Protein AF-A0A957VNP8-F1 (afdb_monomer_lite)

pLDDT: mean 74.61, std 18.38, range [26.89, 97.31]

Radius of gyration: 22.59 Å; chains: 1; bounding box: 56×40×65 Å

Structure (mmCIF, N/CA/C/O backbone):
data_AF-A0A957VNP8-F1
#
_entry.id   AF-A0A957VNP8-F1
#
loop_
_atom_site.group_PDB
_atom_site.id
_atom_site.type_symbol
_atom_site.label_atom_id
_atom_site.label_alt_id
_atom_site.label_comp_id
_atom_site.label_asym_id
_atom_site.label_entity_id
_atom_site.label_seq_id
_atom_site.pdbx_PDB_ins_code
_atom_site.Cartn_x
_atom_site.Cartn_y
_atom_site.Cartn_z
_atom_site.occupancy
_atom_site.B_iso_or_equiv
_atom_site.auth_seq_id
_atom_site.auth_comp_id
_atom_site.auth_asym_id
_atom_site.auth_atom_id
_atom_site.pdbx_PDB_model_num
ATOM 1 N N . SER A 1 1 ? 20.865 0.905 -10.437 1.00 56.28 1 SER A N 1
ATOM 2 C CA . SER A 1 1 ? 19.459 0.702 -10.059 1.00 56.28 1 SER A CA 1
ATOM 3 C C . SER A 1 1 ? 19.068 1.847 -9.163 1.00 56.28 1 SER A C 1
ATOM 5 O O . SER A 1 1 ? 19.874 2.201 -8.308 1.00 56.28 1 SER A O 1
ATOM 7 N N . ALA A 1 2 ? 17.905 2.441 -9.396 1.00 60.59 2 ALA A N 1
ATOM 8 C CA . ALA A 1 2 ? 17.304 3.361 -8.441 1.00 60.59 2 ALA A CA 1
ATOM 9 C C . ALA A 1 2 ? 16.305 2.593 -7.572 1.00 60.59 2 ALA A C 1
ATOM 11 O O . ALA A 1 2 ? 15.870 1.501 -7.962 1.00 60.59 2 ALA A O 1
ATOM 12 N N . ASP A 1 3 ? 15.998 3.162 -6.410 1.00 70.56 3 ASP A N 1
ATOM 13 C CA . ASP A 1 3 ? 14.860 2.726 -5.614 1.00 70.56 3 ASP A CA 1
ATOM 14 C C . ASP A 1 3 ? 13.584 2.846 -6.462 1.00 70.56 3 ASP A C 1
ATOM 16 O O . ASP A 1 3 ? 13.447 3.777 -7.265 1.00 70.56 3 ASP A O 1
ATOM 20 N N . GLY A 1 4 ? 12.735 1.829 -6.398 1.00 77.38 4 GLY A N 1
ATOM 21 C CA . GLY A 1 4 ? 11.526 1.721 -7.205 1.00 77.38 4 GLY A CA 1
ATOM 22 C C . GLY A 1 4 ? 10.255 2.046 -6.438 1.00 77.38 4 GLY A C 1
ATOM 23 O O . GLY A 1 4 ? 9.175 1.962 -7.029 1.00 77.38 4 GLY A O 1
ATOM 24 N N . ASP A 1 5 ? 10.385 2.394 -5.160 1.00 85.44 5 ASP A N 1
ATOM 25 C CA . ASP A 1 5 ? 9.263 2.712 -4.297 1.00 85.44 5 ASP A CA 1
ATOM 26 C C . ASP A 1 5 ? 8.761 4.134 -4.551 1.00 85.44 5 ASP A C 1
ATOM 28 O O . ASP A 1 5 ? 9.500 5.117 -4.637 1.00 85.44 5 ASP A O 1
ATOM 32 N N . THR A 1 6 ? 7.456 4.218 -4.767 1.00 85.31 6 THR A N 1
ATOM 33 C CA . THR A 1 6 ? 6.716 5.434 -5.086 1.00 85.31 6 THR A CA 1
ATOM 34 C C . THR A 1 6 ? 5.371 5.388 -4.364 1.00 85.31 6 THR A C 1
ATOM 36 O O . THR A 1 6 ? 4.941 4.305 -3.946 1.00 85.31 6 THR A O 1
ATOM 39 N N . PRO A 1 7 ? 4.652 6.517 -4.270 1.00 84.75 7 PRO A N 1
ATOM 40 C CA . PRO A 1 7 ? 3.321 6.525 -3.676 1.00 84.75 7 PRO A CA 1
ATOM 41 C C . PRO A 1 7 ? 2.335 5.566 -4.350 1.00 84.75 7 PRO A C 1
ATOM 43 O O . PRO A 1 7 ? 1.412 5.090 -3.719 1.00 84.75 7 PRO A O 1
ATOM 46 N N . TRP A 1 8 ? 2.512 5.216 -5.621 1.00 81.62 8 TRP A N 1
ATOM 47 C CA . TRP A 1 8 ? 1.527 4.434 -6.383 1.00 81.62 8 TRP A CA 1
ATOM 48 C C . TRP A 1 8 ? 2.027 3.044 -6.801 1.00 81.62 8 TRP A C 1
ATOM 50 O O . TRP A 1 8 ? 1.277 2.272 -7.399 1.00 81.62 8 TRP A O 1
ATOM 60 N N . ALA A 1 9 ? 3.286 2.705 -6.512 1.00 85.94 9 ALA A N 1
ATOM 61 C CA . ALA A 1 9 ? 3.875 1.409 -6.839 1.00 85.94 9 ALA A CA 1
ATOM 62 C C . ALA A 1 9 ? 5.208 1.177 -6.116 1.00 85.94 9 ALA A C 1
ATOM 64 O O . ALA A 1 9 ? 5.951 2.116 -5.848 1.00 85.94 9 ALA A O 1
ATOM 65 N N . SER A 1 10 ? 5.536 -0.094 -5.893 1.00 87.12 10 SER A N 1
ATOM 66 C CA . SER A 1 10 ? 6.838 -0.555 -5.405 1.00 87.12 10 SER A CA 1
ATOM 67 C C . SER A 1 10 ? 7.412 -1.562 -6.394 1.00 87.12 10 SER A C 1
ATOM 69 O O . SER A 1 10 ? 6.774 -2.583 -6.675 1.00 87.12 10 SER A O 1
ATOM 71 N N . ILE A 1 11 ? 8.611 -1.314 -6.922 1.00 83.75 11 ILE A N 1
ATOM 72 C CA . ILE A 1 11 ? 9.361 -2.291 -7.727 1.00 83.75 11 ILE A CA 1
ATOM 73 C C . ILE A 1 11 ? 10.748 -2.509 -7.131 1.00 83.75 11 ILE A C 1
ATOM 75 O O . ILE A 1 11 ? 11.440 -1.565 -6.775 1.00 83.75 11 ILE A O 1
ATOM 79 N N . SER A 1 12 ? 11.176 -3.770 -7.078 1.00 75.06 12 SER A N 1
ATOM 80 C CA . SER A 1 12 ? 12.428 -4.189 -6.437 1.00 75.06 12 SER A CA 1
ATOM 81 C C . SER A 1 12 ? 13.654 -3.432 -6.968 1.00 75.06 12 SER A C 1
ATOM 83 O O . SER A 1 12 ? 14.522 -3.016 -6.200 1.00 75.06 12 SER A O 1
ATOM 85 N N . LYS A 1 13 ? 13.749 -3.267 -8.295 1.00 77.12 13 LYS A N 1
ATOM 86 C CA . LYS A 1 13 ? 14.790 -2.490 -8.978 1.00 77.12 13 LYS A CA 1
ATOM 87 C C . LYS A 1 13 ? 14.272 -1.894 -10.278 1.00 77.12 13 LYS A C 1
ATOM 89 O O . LYS A 1 13 ? 13.727 -2.601 -11.125 1.00 77.12 13 LYS A O 1
ATOM 94 N N . SER A 1 14 ? 14.587 -0.622 -10.496 1.00 85.19 14 SER A N 1
ATOM 95 C CA . SER A 1 14 ? 14.429 0.037 -11.792 1.00 85.19 14 SER A CA 1
ATOM 96 C C . SER A 1 14 ? 15.770 0.197 -12.521 1.00 85.19 14 SER A C 1
ATOM 98 O O . SER A 1 14 ? 16.844 0.360 -11.920 1.00 85.19 14 SER A O 1
ATOM 100 N N . ILE A 1 15 ? 15.715 0.137 -13.850 1.00 88.00 15 ILE A N 1
ATOM 101 C CA . ILE A 1 15 ? 16.794 0.549 -14.747 1.00 88.00 15 ILE A CA 1
ATOM 102 C C . ILE A 1 15 ? 16.609 2.033 -15.026 1.00 88.00 15 ILE A C 1
ATOM 104 O O . ILE A 1 15 ? 15.548 2.430 -15.494 1.00 88.00 15 ILE A O 1
ATOM 108 N N . GLN A 1 16 ? 17.649 2.826 -14.787 1.00 89.12 16 GLN A N 1
ATOM 109 C CA . GLN A 1 16 ? 17.692 4.213 -15.231 1.00 89.12 16 GLN A CA 1
ATOM 110 C C . GLN A 1 16 ? 18.309 4.290 -16.631 1.00 89.12 16 GLN A C 1
ATOM 112 O O . GLN A 1 16 ? 19.320 3.632 -16.888 1.00 89.12 16 GLN A O 1
ATOM 117 N N . HIS A 1 17 ? 17.730 5.099 -17.513 1.00 87.69 17 HIS A N 1
ATOM 118 C CA . HIS A 1 17 ? 18.259 5.365 -18.852 1.00 87.69 17 HIS A CA 1
ATOM 119 C C . HIS A 1 17 ? 18.125 6.847 -19.229 1.00 87.69 17 HIS A C 1
ATOM 121 O O . HIS A 1 17 ? 17.503 7.629 -18.514 1.00 87.69 17 HIS A O 1
ATOM 127 N N . ASP A 1 18 ? 18.728 7.224 -20.354 1.00 87.69 18 ASP A N 1
ATOM 128 C CA . ASP A 1 18 ? 18.743 8.579 -20.921 1.00 87.69 18 ASP A CA 1
ATOM 129 C C . ASP A 1 18 ? 17.858 8.726 -22.172 1.00 87.69 18 ASP A C 1
ATOM 131 O O . ASP A 1 18 ? 17.734 9.819 -22.715 1.00 87.69 18 ASP A O 1
ATOM 135 N N . ALA A 1 19 ? 17.221 7.643 -22.633 1.00 84.69 19 ALA A N 1
ATOM 136 C CA . ALA A 1 19 ? 16.210 7.727 -23.682 1.00 84.69 19 ALA A CA 1
ATOM 137 C C . ALA A 1 19 ? 14.968 8.486 -23.182 1.00 84.69 19 ALA A C 1
ATOM 139 O O . ALA A 1 19 ? 14.342 8.061 -22.211 1.00 84.69 19 ALA A O 1
ATOM 140 N N . ASP A 1 20 ? 14.599 9.568 -23.869 1.00 86.12 20 ASP A N 1
ATOM 141 C CA . ASP A 1 20 ? 13.435 10.379 -23.510 1.00 86.12 20 ASP A CA 1
ATOM 142 C C . ASP A 1 20 ? 12.139 9.563 -23.570 1.00 86.12 20 ASP A C 1
ATOM 144 O O . ASP A 1 20 ? 11.798 8.963 -24.598 1.00 86.12 20 ASP A O 1
ATOM 148 N N . ILE A 1 21 ? 11.378 9.581 -22.473 1.00 82.31 21 ILE A N 1
ATOM 149 C CA . ILE A 1 21 ? 10.028 9.019 -22.430 1.00 82.31 21 ILE A CA 1
ATOM 150 C C . ILE A 1 21 ? 8.983 10.073 -22.064 1.00 82.31 21 ILE A C 1
ATOM 152 O O . ILE A 1 21 ? 9.173 10.918 -21.189 1.00 82.31 21 ILE A O 1
ATOM 156 N N . GLU A 1 22 ? 7.839 9.985 -22.736 1.00 80.69 22 GLU A N 1
ATOM 157 C CA . GLU A 1 22 ? 6.676 10.842 -22.527 1.00 80.69 22 GLU A CA 1
ATOM 158 C C . GLU A 1 22 ? 5.439 10.000 -22.195 1.00 80.69 22 GLU A C 1
ATOM 160 O O . GLU A 1 22 ? 5.440 8.783 -22.438 1.00 80.69 22 GLU A O 1
ATOM 165 N N . PRO A 1 23 ? 4.364 10.610 -21.655 1.00 76.06 23 PRO A N 1
ATOM 166 C CA . PRO A 1 23 ? 3.091 9.923 -21.485 1.00 76.06 23 PRO A CA 1
ATOM 167 C C . PRO A 1 23 ? 2.674 9.197 -22.774 1.00 76.06 23 PRO A C 1
ATOM 169 O O . PRO A 1 23 ? 2.619 9.793 -23.848 1.00 76.06 23 PRO A O 1
ATOM 172 N N . GLY A 1 24 ? 2.398 7.896 -22.661 1.00 82.06 24 GLY A N 1
ATOM 173 C CA . GLY A 1 24 ? 2.126 7.005 -23.797 1.00 82.06 24 GLY A CA 1
ATOM 174 C C . GLY A 1 24 ? 3.258 6.026 -24.125 1.00 82.06 24 GLY A C 1
ATOM 175 O O . GLY A 1 24 ? 2.995 5.012 -24.765 1.00 82.06 24 GLY A O 1
ATOM 176 N N . ASN A 1 25 ? 4.481 6.266 -23.635 1.00 85.62 25 ASN A N 1
ATOM 177 C CA . ASN A 1 25 ? 5.589 5.313 -23.770 1.00 85.62 25 ASN A CA 1
ATOM 178 C C . ASN A 1 25 ? 5.587 4.225 -22.683 1.00 85.62 25 ASN A C 1
ATOM 180 O O . ASN A 1 25 ? 6.209 3.181 -22.888 1.00 85.62 25 ASN A O 1
ATOM 184 N N . SER A 1 26 ? 4.906 4.447 -21.549 1.00 85.38 26 SER A N 1
ATOM 185 C CA . SER A 1 26 ? 4.762 3.460 -20.467 1.00 85.38 26 SER A CA 1
ATOM 186 C C . SER A 1 26 ? 4.188 2.141 -20.996 1.00 85.38 26 SER A C 1
ATOM 188 O O . SER A 1 26 ? 3.192 2.128 -21.717 1.00 85.38 26 SER A O 1
ATOM 190 N N . GLY A 1 27 ? 4.835 1.025 -20.655 1.00 87.12 27 GLY A N 1
ATOM 191 C CA . GLY A 1 27 ? 4.517 -0.316 -21.159 1.00 87.12 27 GLY A CA 1
ATOM 192 C C . GLY A 1 27 ? 5.174 -0.674 -22.500 1.00 87.12 27 GLY A C 1
ATOM 193 O O . GLY A 1 27 ? 5.176 -1.842 -22.886 1.00 87.12 27 GLY A O 1
ATOM 194 N N . GLY A 1 28 ? 5.761 0.296 -23.207 1.00 91.75 28 GLY A N 1
ATOM 195 C CA . GLY A 1 28 ? 6.530 0.057 -24.428 1.00 91.75 28 GLY A CA 1
ATOM 196 C C . GLY A 1 28 ? 7.915 -0.552 -24.155 1.00 91.75 28 GLY A C 1
ATOM 197 O O . GLY A 1 28 ? 8.445 -0.417 -23.049 1.00 91.75 28 GLY A O 1
ATOM 198 N N . PRO A 1 29 ? 8.533 -1.215 -25.149 1.00 94.00 29 PRO A N 1
ATOM 199 C CA . PRO A 1 29 ? 9.847 -1.822 -24.983 1.00 94.00 29 PRO A CA 1
ATOM 200 C C . PRO A 1 29 ? 10.970 -0.778 -25.016 1.00 94.00 29 PRO A C 1
ATOM 202 O O . PRO A 1 29 ? 10.977 0.117 -25.862 1.00 94.00 29 PRO A O 1
ATOM 205 N N . LEU A 1 30 ? 11.973 -0.970 -24.164 1.00 92.12 30 LEU A N 1
ATOM 206 C CA . LEU A 1 30 ? 13.315 -0.419 -24.337 1.00 92.12 30 LEU A CA 1
ATOM 207 C C . LEU A 1 30 ? 14.162 -1.464 -25.070 1.00 92.12 30 LEU A C 1
ATOM 209 O O . LEU A 1 30 ? 14.162 -2.633 -24.669 1.00 92.12 30 LEU A O 1
ATOM 213 N N . VAL A 1 31 ? 14.865 -1.071 -26.136 1.00 93.50 31 VAL A N 1
ATOM 214 C CA . VAL A 1 31 ? 15.612 -1.996 -27.006 1.00 93.50 31 VAL A CA 1
ATOM 215 C C . VAL A 1 31 ? 17.100 -1.656 -27.102 1.00 93.50 31 VAL A C 1
ATOM 217 O O . VAL A 1 31 ? 17.471 -0.488 -27.010 1.00 93.50 31 VAL A O 1
ATOM 220 N N . ASP A 1 32 ? 17.941 -2.676 -27.287 1.00 92.00 32 ASP A N 1
ATOM 221 C CA . ASP A 1 32 ? 19.369 -2.521 -27.599 1.00 92.00 32 ASP A CA 1
ATOM 222 C C . ASP A 1 32 ? 19.621 -2.217 -29.095 1.00 92.00 32 ASP A C 1
ATOM 224 O O . ASP A 1 32 ? 18.691 -2.136 -29.902 1.00 92.00 32 ASP A O 1
ATOM 228 N N . GLU A 1 33 ? 20.892 -2.053 -29.478 1.00 93.94 33 GLU A N 1
ATOM 229 C CA . GLU A 1 33 ? 21.318 -1.755 -30.858 1.00 93.94 33 GLU A CA 1
ATOM 230 C C . GLU A 1 33 ? 20.938 -2.835 -31.888 1.00 93.94 33 GLU A C 1
ATOM 232 O O . GLU A 1 33 ? 20.833 -2.548 -33.081 1.00 93.94 33 GLU A O 1
ATOM 237 N N . ASP A 1 34 ? 20.673 -4.058 -31.428 1.00 95.94 34 ASP A N 1
ATOM 238 C CA . ASP A 1 34 ? 20.236 -5.188 -32.247 1.00 95.94 34 ASP A CA 1
ATOM 239 C C . ASP A 1 34 ? 18.700 -5.334 -32.273 1.00 95.94 34 ASP A C 1
ATOM 241 O O . ASP A 1 34 ? 18.167 -6.284 -32.857 1.00 95.94 34 ASP A O 1
ATOM 245 N N . GLY A 1 35 ? 17.967 -4.416 -31.634 1.00 93.75 35 GLY A N 1
ATOM 246 C CA . GLY A 1 35 ? 16.510 -4.440 -31.538 1.00 93.75 35 GLY A CA 1
ATOM 247 C C . GLY A 1 35 ? 15.965 -5.462 -30.538 1.00 93.75 35 GLY A C 1
ATOM 248 O O . GLY A 1 35 ? 14.784 -5.817 -30.610 1.00 93.75 35 GLY A O 1
ATOM 249 N N . ARG A 1 36 ? 16.785 -5.967 -29.608 1.00 94.94 36 ARG A N 1
ATOM 250 C CA . ARG A 1 36 ? 16.318 -6.866 -28.542 1.00 94.94 36 ARG A CA 1
ATOM 251 C C . ARG A 1 36 ? 15.746 -6.054 -27.397 1.00 94.94 36 ARG A C 1
ATOM 253 O O . ARG A 1 36 ? 16.341 -5.075 -26.970 1.00 94.94 36 ARG A O 1
ATOM 260 N N . VAL A 1 37 ? 14.613 -6.498 -26.859 1.00 94.62 37 VAL A N 1
ATOM 261 C CA . VAL A 1 37 ? 14.019 -5.885 -25.666 1.00 94.62 37 VAL A CA 1
ATOM 262 C C . VAL A 1 37 ? 14.936 -6.122 -24.469 1.00 94.62 37 VAL A C 1
ATOM 264 O O . VAL A 1 37 ? 15.268 -7.268 -24.175 1.00 94.62 37 VAL A O 1
ATOM 267 N N . VAL A 1 38 ? 15.314 -5.053 -23.775 1.00 93.56 38 VAL A N 1
ATOM 268 C CA . VAL A 1 38 ? 16.147 -5.090 -22.560 1.00 93.56 38 VAL A CA 1
ATOM 269 C C . VAL A 1 38 ? 15.381 -4.649 -21.312 1.00 93.56 38 VAL A C 1
ATOM 271 O O . VAL A 1 38 ? 15.723 -5.061 -20.204 1.00 93.56 38 VAL A O 1
ATOM 274 N N . ALA A 1 39 ? 14.316 -3.861 -21.478 1.00 93.38 39 ALA A N 1
ATOM 275 C CA . ALA A 1 39 ? 13.459 -3.397 -20.391 1.00 93.38 39 ALA A CA 1
ATOM 276 C C . ALA A 1 39 ? 12.069 -2.981 -20.909 1.00 93.38 39 ALA A C 1
ATOM 278 O O . ALA A 1 39 ? 11.835 -2.946 -22.119 1.00 93.38 39 ALA A O 1
ATOM 279 N N . ILE A 1 40 ? 11.158 -2.653 -19.996 1.00 92.94 40 ILE A N 1
ATOM 280 C CA . ILE A 1 40 ? 9.829 -2.097 -20.281 1.00 92.94 40 ILE A CA 1
ATOM 281 C C . ILE A 1 40 ? 9.753 -0.706 -19.652 1.00 92.94 40 ILE A C 1
ATOM 283 O O . ILE A 1 40 ? 9.962 -0.575 -18.447 1.00 92.94 40 ILE A O 1
ATOM 287 N N . ASN A 1 41 ? 9.457 0.324 -20.446 1.00 91.19 41 ASN A N 1
ATOM 288 C CA . ASN A 1 41 ? 9.356 1.701 -19.958 1.00 91.19 41 ASN A CA 1
ATOM 289 C C . ASN A 1 41 ? 8.281 1.803 -18.872 1.00 91.19 41 ASN A C 1
ATOM 291 O O . ASN A 1 41 ? 7.162 1.316 -19.055 1.00 91.19 41 ASN A O 1
ATOM 295 N N . TYR A 1 42 ? 8.614 2.451 -17.761 1.00 86.88 42 TYR A N 1
ATOM 296 C CA . TYR A 1 42 ? 7.781 2.473 -16.563 1.00 86.88 42 TYR A CA 1
ATOM 297 C C . TYR A 1 42 ? 7.381 3.899 -16.187 1.00 86.88 42 TYR A C 1
ATOM 299 O O . TYR A 1 42 ? 6.204 4.248 -16.306 1.00 86.88 42 TYR A O 1
ATOM 307 N N . SER A 1 43 ? 8.343 4.738 -15.798 1.00 85.31 43 SER A N 1
ATOM 308 C CA . SER A 1 43 ? 8.063 6.062 -15.234 1.00 85.31 43 SER A CA 1
ATOM 309 C C . SER A 1 43 ? 9.190 7.063 -15.479 1.00 85.31 43 SER A C 1
ATOM 311 O O . SER A 1 43 ? 10.308 6.687 -15.827 1.00 85.31 43 SER A O 1
ATOM 313 N N . LYS A 1 44 ? 8.895 8.350 -15.272 1.00 83.94 44 LYS A N 1
ATOM 314 C CA . LYS A 1 44 ? 9.894 9.421 -15.175 1.00 83.94 44 LYS A CA 1
ATOM 315 C C . LYS A 1 44 ? 9.682 10.231 -13.905 1.00 83.94 44 LYS A C 1
ATOM 317 O O . LYS A 1 44 ? 8.556 10.291 -13.414 1.00 83.94 44 LYS A O 1
ATOM 322 N N . ASN A 1 45 ? 10.730 10.875 -13.401 1.00 76.94 45 ASN A N 1
ATOM 323 C CA . ASN A 1 45 ? 10.603 11.847 -12.312 1.00 76.94 45 ASN A CA 1
ATOM 324 C C . ASN A 1 45 ? 10.756 13.296 -12.808 1.00 76.94 45 ASN A C 1
ATOM 326 O O . ASN A 1 45 ? 11.041 13.545 -13.977 1.00 76.94 45 ASN A O 1
ATOM 330 N N . ALA A 1 46 ? 10.561 14.261 -11.906 1.00 77.69 46 ALA A N 1
ATOM 331 C CA . ALA A 1 46 ? 10.621 15.692 -12.220 1.00 77.69 46 ALA A CA 1
ATOM 332 C C . ALA A 1 46 ? 12.029 16.210 -12.588 1.00 77.69 46 ALA A C 1
ATOM 334 O O . ALA A 1 46 ? 12.161 17.360 -12.997 1.00 77.69 46 ALA A O 1
ATOM 335 N N . ALA A 1 47 ? 13.071 15.388 -12.432 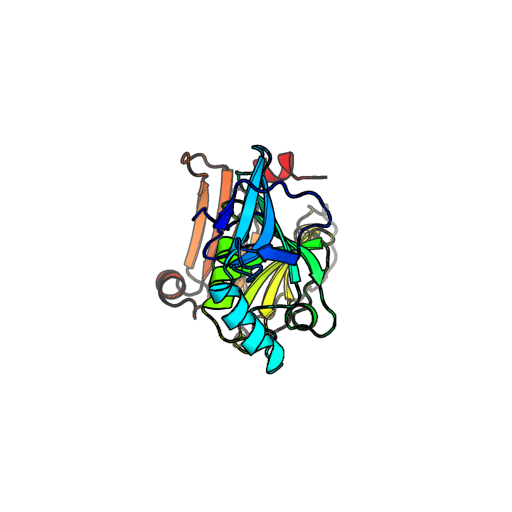1.00 82.38 47 ALA A N 1
ATOM 336 C CA . ALA A 1 47 ? 14.452 15.710 -12.785 1.00 82.38 47 ALA A CA 1
ATOM 337 C C . ALA A 1 47 ? 14.869 15.111 -14.144 1.00 82.38 47 ALA A C 1
ATOM 339 O O . ALA A 1 47 ? 16.064 14.945 -14.388 1.00 82.38 47 ALA A O 1
ATOM 340 N N . ASP A 1 48 ? 13.895 14.744 -14.987 1.00 83.81 48 ASP A N 1
ATOM 341 C CA . ASP A 1 48 ? 14.089 14.073 -16.280 1.00 83.81 48 ASP A CA 1
ATOM 342 C C . ASP A 1 48 ? 14.945 12.800 -16.176 1.00 83.81 48 ASP A C 1
ATOM 344 O O . ASP A 1 48 ? 15.744 12.468 -17.051 1.00 83.81 48 ASP A O 1
ATOM 348 N N . GLN A 1 49 ? 14.781 12.059 -15.076 1.00 84.50 49 GLN A N 1
ATOM 349 C CA . GLN A 1 49 ? 15.304 10.702 -14.967 1.00 84.50 49 GLN A CA 1
ATOM 350 C C . GLN A 1 49 ? 14.232 9.718 -15.415 1.00 84.50 49 GLN A C 1
ATOM 352 O O . GLN A 1 49 ? 13.082 9.791 -14.972 1.00 84.50 49 GLN A O 1
ATOM 357 N N . TYR A 1 50 ? 14.631 8.786 -16.274 1.00 88.75 50 TYR A N 1
ATOM 358 C CA . TYR A 1 50 ? 13.736 7.832 -16.908 1.00 88.75 50 TYR A CA 1
ATOM 359 C C . TYR A 1 50 ? 13.994 6.423 -16.400 1.00 88.75 50 TYR A C 1
ATOM 361 O O . TYR A 1 50 ? 15.148 5.998 -16.285 1.00 88.75 50 TYR A O 1
ATOM 369 N N . PHE A 1 51 ? 12.914 5.709 -16.104 1.00 90.31 51 PHE A N 1
ATOM 370 C CA . PHE A 1 51 ? 12.945 4.418 -15.441 1.00 90.31 51 PHE A CA 1
ATOM 371 C C . PHE A 1 51 ? 12.220 3.349 -16.252 1.00 90.31 51 PHE A C 1
ATOM 373 O O . PHE A 1 51 ? 11.134 3.563 -16.800 1.00 90.31 51 PHE A O 1
ATOM 380 N N . ALA A 1 52 ? 12.806 2.157 -16.260 1.00 91.62 52 ALA A N 1
ATOM 381 C CA . ALA A 1 52 ? 12.266 0.973 -16.904 1.00 91.62 52 ALA A CA 1
ATOM 382 C C . ALA A 1 52 ? 12.383 -0.261 -15.997 1.00 91.62 52 ALA A C 1
ATOM 384 O O . ALA A 1 52 ? 13.326 -0.393 -15.215 1.00 91.62 52 ALA A O 1
ATOM 385 N N . ILE A 1 53 ? 11.441 -1.193 -16.126 1.00 91.62 53 ILE A N 1
ATOM 386 C CA . ILE A 1 53 ? 11.479 -2.499 -15.457 1.00 91.62 53 ILE A CA 1
ATOM 387 C C . ILE A 1 53 ? 12.361 -3.430 -16.286 1.00 91.62 53 ILE A C 1
ATOM 389 O O . ILE A 1 53 ? 12.142 -3.592 -17.489 1.00 91.62 53 ILE A O 1
ATOM 393 N N . ALA A 1 54 ? 13.367 -4.041 -15.659 1.00 91.81 54 ALA A N 1
ATOM 394 C CA . ALA A 1 54 ? 14.292 -4.942 -16.339 1.00 91.81 54 ALA A CA 1
ATOM 395 C C . ALA A 1 54 ? 13.562 -6.124 -16.993 1.00 91.81 54 ALA A C 1
ATOM 397 O O . ALA A 1 54 ? 12.642 -6.694 -16.407 1.00 91.81 54 ALA A O 1
ATOM 398 N N . ARG A 1 55 ? 14.011 -6.541 -18.186 1.00 92.12 55 ARG A N 1
ATOM 399 C CA . ARG A 1 55 ? 13.433 -7.693 -18.897 1.00 92.12 55 ARG A CA 1
ATOM 400 C C . ARG A 1 55 ? 13.347 -8.938 -18.021 1.00 92.12 55 ARG A C 1
ATOM 402 O O . ARG A 1 55 ? 12.324 -9.609 -18.043 1.00 92.12 55 ARG A O 1
ATOM 409 N N . ASP A 1 56 ? 14.419 -9.268 -17.310 1.00 89.56 56 ASP A N 1
ATOM 410 C CA . ASP A 1 56 ? 14.483 -10.526 -16.563 1.00 89.56 56 ASP A CA 1
ATOM 411 C C . ASP A 1 56 ? 13.509 -10.529 -15.371 1.00 89.56 56 ASP A C 1
ATOM 413 O O . ASP A 1 56 ? 12.889 -11.555 -15.110 1.00 89.56 56 ASP A O 1
ATOM 417 N N . GLU A 1 57 ? 13.282 -9.368 -14.741 1.00 87.19 57 GLU A N 1
ATOM 418 C CA . GLU A 1 57 ? 12.238 -9.181 -13.718 1.00 87.19 57 GLU A CA 1
ATOM 419 C C . GLU A 1 57 ? 10.839 -9.339 -14.332 1.00 87.19 57 GLU A C 1
ATOM 421 O O . GLU A 1 57 ? 9.992 -10.078 -13.830 1.00 87.19 57 GLU A O 1
ATOM 426 N N . ALA A 1 58 ? 10.604 -8.691 -15.478 1.00 89.19 58 ALA A N 1
ATOM 427 C CA . ALA A 1 58 ? 9.321 -8.755 -16.167 1.00 89.19 58 ALA A CA 1
ATOM 428 C C . ALA A 1 58 ? 8.988 -10.172 -16.658 1.00 89.19 58 ALA A C 1
ATOM 430 O O . ALA A 1 58 ? 7.829 -10.573 -16.623 1.00 89.19 58 ALA A O 1
ATOM 431 N N . LEU A 1 59 ? 9.980 -10.943 -17.116 1.00 8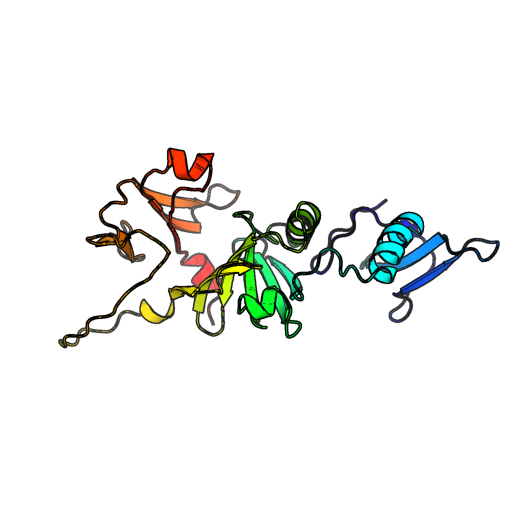9.88 59 LEU A N 1
ATOM 432 C CA . LEU A 1 59 ? 9.764 -12.300 -17.621 1.00 89.88 59 LEU A CA 1
ATOM 433 C C . LEU A 1 59 ? 9.238 -13.249 -16.545 1.00 89.88 59 LEU A C 1
ATOM 435 O O . LEU A 1 59 ? 8.329 -14.021 -16.842 1.00 89.88 59 LEU A O 1
ATOM 439 N N . ALA A 1 60 ? 9.752 -13.156 -15.317 1.00 84.19 60 ALA A N 1
ATOM 440 C CA . ALA A 1 60 ? 9.262 -13.966 -14.204 1.00 84.19 60 ALA A CA 1
ATOM 441 C C . ALA A 1 60 ? 7.764 -13.719 -13.951 1.00 84.19 60 ALA A C 1
ATOM 443 O O . ALA A 1 60 ? 6.983 -14.662 -13.855 1.00 84.19 60 ALA A O 1
ATOM 444 N N . ILE A 1 61 ? 7.346 -12.450 -13.945 1.00 86.25 61 ILE A N 1
ATOM 445 C CA . ILE A 1 61 ? 5.941 -12.065 -13.749 1.00 86.25 61 ILE A CA 1
ATOM 446 C C . ILE A 1 61 ? 5.079 -12.462 -14.959 1.00 86.25 61 ILE A C 1
ATOM 448 O O . ILE A 1 61 ? 3.962 -12.947 -14.796 1.00 86.25 61 ILE A O 1
ATOM 452 N N . ILE A 1 62 ? 5.578 -12.286 -16.187 1.00 88.38 62 ILE A N 1
ATOM 453 C CA . ILE A 1 62 ? 4.855 -12.665 -17.412 1.00 88.38 62 ILE A CA 1
ATOM 454 C C . ILE A 1 62 ? 4.531 -14.160 -17.422 1.00 88.38 62 ILE A C 1
ATOM 456 O O . ILE A 1 62 ? 3.442 -14.538 -17.860 1.00 88.38 62 ILE A O 1
ATOM 460 N N . ASP A 1 63 ? 5.456 -15.008 -16.978 1.00 88.31 63 ASP A N 1
ATOM 461 C CA . ASP A 1 63 ? 5.233 -16.451 -16.950 1.00 88.31 63 ASP A CA 1
ATOM 462 C C . ASP A 1 63 ? 4.176 -16.846 -15.904 1.00 88.31 63 ASP A C 1
ATOM 464 O O . ASP A 1 63 ? 3.305 -17.661 -16.214 1.00 88.31 63 ASP A O 1
ATOM 468 N N . GLU A 1 64 ? 4.148 -16.197 -14.736 1.00 86.38 64 GLU A N 1
ATOM 469 C CA . GLU A 1 64 ? 3.068 -16.353 -13.747 1.00 86.38 64 GLU A CA 1
ATOM 470 C C . GLU A 1 64 ? 1.702 -15.941 -14.318 1.00 86.38 64 GLU A C 1
ATOM 472 O O . GLU A 1 64 ? 0.745 -16.724 -14.307 1.00 86.38 64 GLU A O 1
ATOM 477 N N . LEU A 1 65 ? 1.625 -14.752 -14.925 1.00 86.81 65 LEU A N 1
ATOM 478 C CA . LEU A 1 65 ? 0.390 -14.240 -15.525 1.00 86.81 65 LEU A CA 1
ATOM 479 C C . LEU A 1 65 ? -0.114 -15.138 -16.667 1.00 86.81 65 LEU A C 1
ATOM 481 O O . LEU A 1 65 ? -1.318 -15.354 -16.809 1.00 86.81 65 LEU A O 1
ATOM 485 N N . ARG A 1 66 ? 0.790 -15.703 -17.480 1.00 87.81 66 ARG A N 1
ATOM 486 C CA . ARG A 1 66 ? 0.442 -16.665 -18.544 1.00 87.81 66 ARG A CA 1
ATOM 487 C C . ARG A 1 66 ? -0.149 -17.961 -18.004 1.00 87.81 66 ARG A C 1
ATOM 489 O O . ARG A 1 66 ? -0.987 -18.557 -18.680 1.00 87.81 66 ARG A O 1
ATOM 496 N N . ASN A 1 67 ? 0.276 -18.382 -16.817 1.00 87.88 67 ASN A N 1
ATOM 497 C CA . ASN A 1 67 ? -0.262 -19.554 -16.134 1.00 87.88 67 ASN A CA 1
ATOM 498 C C . ASN A 1 67 ? -1.596 -19.265 -15.424 1.00 87.88 67 ASN A C 1
ATOM 500 O O . ASN A 1 67 ? -2.212 -20.186 -14.891 1.00 87.88 67 ASN A O 1
ATOM 504 N N . GLY A 1 68 ? -2.078 -18.018 -15.477 1.00 79.44 68 GLY A N 1
ATOM 505 C CA . GLY A 1 68 ? -3.329 -17.590 -14.855 1.00 79.44 68 GLY A CA 1
ATOM 506 C C . GLY A 1 68 ? -3.185 -17.195 -13.387 1.00 79.44 68 GLY A C 1
ATOM 507 O O . GLY A 1 68 ? -4.203 -17.002 -12.726 1.00 79.44 68 GLY A O 1
ATOM 508 N N . ASN A 1 69 ? -1.955 -17.058 -12.887 1.00 78.69 69 ASN A N 1
ATOM 509 C CA . ASN A 1 69 ? -1.698 -16.620 -11.524 1.00 78.69 69 ASN A CA 1
ATOM 510 C C . ASN A 1 69 ? -1.730 -15.085 -11.488 1.00 78.69 69 ASN A C 1
ATOM 512 O O . ASN A 1 69 ? -0.830 -14.427 -12.008 1.00 78.69 69 ASN A O 1
ATOM 516 N N . ASP A 1 70 ? -2.784 -14.511 -10.902 1.00 69.44 70 ASP A N 1
ATOM 517 C CA . ASP A 1 70 ? -2.845 -13.081 -10.565 1.00 69.44 70 ASP A CA 1
ATOM 518 C C . ASP A 1 70 ? -2.003 -12.887 -9.295 1.00 69.44 70 ASP A C 1
ATOM 520 O O . ASP A 1 70 ? -2.469 -13.103 -8.176 1.00 69.44 70 ASP A O 1
ATOM 524 N N . VAL A 1 71 ? -0.705 -12.641 -9.478 1.00 69.69 71 VAL A N 1
ATOM 525 C CA . VAL A 1 71 ? 0.249 -12.573 -8.367 1.00 69.69 71 VAL A CA 1
ATOM 526 C C . VAL A 1 71 ? 0.124 -11.247 -7.619 1.00 69.69 71 VAL A C 1
ATOM 528 O O . VAL A 1 71 ? 0.079 -10.179 -8.227 1.00 69.69 71 VAL A O 1
ATOM 531 N N . ASN A 1 72 ? 0.135 -11.320 -6.285 1.00 77.69 72 ASN A N 1
ATOM 532 C CA . ASN A 1 72 ? 0.317 -10.181 -5.379 1.00 77.69 72 ASN A CA 1
ATOM 533 C C . ASN A 1 72 ? -0.718 -9.049 -5.540 1.00 77.69 72 ASN A C 1
ATOM 535 O O . ASN A 1 72 ? -0.356 -7.873 -5.511 1.00 77.69 72 ASN A O 1
ATOM 539 N N . SER A 1 73 ? -2.005 -9.375 -5.715 1.00 88.44 73 SER A N 1
ATOM 540 C CA . SER A 1 73 ? -3.072 -8.367 -5.767 1.00 88.44 73 SER A CA 1
ATOM 541 C C . SER A 1 73 ? -4.239 -8.687 -4.839 1.00 88.44 73 SER A C 1
ATOM 543 O O . SER A 1 73 ? -4.849 -9.751 -4.918 1.00 88.44 73 SER A O 1
ATOM 545 N N . LEU A 1 74 ? -4.638 -7.698 -4.035 1.00 92.62 74 LEU A N 1
ATOM 546 C CA . LEU A 1 74 ? -5.904 -7.717 -3.288 1.00 92.62 74 LEU A CA 1
ATOM 547 C C . LEU A 1 74 ? -7.095 -7.230 -4.134 1.00 92.62 74 LEU A C 1
ATOM 549 O O . LEU A 1 74 ? -8.249 -7.261 -3.696 1.00 92.62 74 LEU A O 1
ATOM 553 N N . GLY A 1 75 ? -6.830 -6.760 -5.358 1.00 93.31 75 GLY A N 1
ATOM 554 C CA . GLY A 1 75 ? -7.786 -6.035 -6.192 1.00 93.31 75 GLY A CA 1
ATOM 555 C C . GLY A 1 75 ? -8.039 -4.598 -5.733 1.00 93.31 75 GLY A C 1
ATOM 556 O O . GLY A 1 75 ? -9.101 -4.056 -6.029 1.00 93.31 75 GLY A O 1
ATOM 557 N N . ILE A 1 76 ? -7.087 -3.997 -5.019 1.00 94.44 76 ILE A N 1
ATOM 558 C CA . ILE A 1 76 ? -7.082 -2.576 -4.660 1.00 94.44 76 ILE A CA 1
ATOM 559 C C . ILE A 1 76 ? -6.269 -1.822 -5.713 1.00 94.44 76 ILE A C 1
ATOM 561 O O . ILE A 1 76 ? -5.155 -2.219 -6.042 1.00 94.44 76 ILE A O 1
ATOM 565 N N . ASN A 1 77 ? -6.832 -0.736 -6.231 1.00 88.44 77 ASN A N 1
ATOM 566 C CA . ASN A 1 77 ? -6.059 0.333 -6.850 1.00 88.44 77 ASN A CA 1
ATOM 567 C C . ASN A 1 77 ? -5.954 1.449 -5.816 1.00 88.44 77 ASN A C 1
ATOM 569 O O . ASN A 1 77 ? -6.994 1.970 -5.398 1.00 88.44 77 ASN A O 1
ATOM 573 N N . GLY A 1 78 ? -4.741 1.784 -5.400 1.00 89.56 78 GLY A N 1
ATOM 574 C CA . GLY A 1 78 ? -4.523 2.743 -4.333 1.00 89.56 78 GLY A CA 1
ATOM 575 C C . GLY A 1 78 ? -3.191 3.458 -4.443 1.00 89.56 78 GLY A C 1
ATOM 576 O O . GLY A 1 78 ? -2.347 3.106 -5.267 1.00 89.56 78 GLY A O 1
ATOM 577 N N . GLU A 1 79 ? -3.054 4.481 -3.617 1.00 86.12 79 GLU A N 1
ATOM 578 C CA . GLU A 1 79 ? -1.873 5.326 -3.524 1.00 86.12 79 GLU A CA 1
ATOM 579 C C . GLU A 1 79 ? -1.569 5.540 -2.044 1.00 86.12 79 GLU A C 1
ATOM 581 O O . GLU A 1 79 ? -2.478 5.794 -1.251 1.00 86.12 79 GLU A O 1
ATOM 586 N N . ALA A 1 80 ? -0.309 5.392 -1.663 1.00 89.19 80 ALA A N 1
ATOM 587 C CA . ALA A 1 80 ? 0.176 5.783 -0.362 1.00 89.19 80 ALA A CA 1
ATOM 588 C C . ALA A 1 80 ? -0.044 7.283 -0.195 1.00 89.19 80 ALA A C 1
ATOM 590 O O . ALA A 1 80 ? 0.369 8.101 -1.020 1.00 89.19 80 ALA A O 1
ATOM 591 N N . VAL A 1 81 ? -0.724 7.620 0.883 1.00 78.56 81 VAL A N 1
ATOM 592 C CA . VAL A 1 81 ? -0.896 8.984 1.342 1.00 78.56 81 VAL A CA 1
ATOM 593 C C . VAL A 1 81 ? -0.186 9.087 2.675 1.00 78.56 81 VAL A C 1
ATOM 595 O O . VAL A 1 81 ? -0.253 8.174 3.492 1.00 78.56 81 VAL A O 1
ATOM 598 N N . SER A 1 82 ? 0.540 10.177 2.844 1.00 77.94 82 SER A N 1
ATOM 599 C CA . SER A 1 82 ? 1.188 10.562 4.087 1.00 77.94 82 SER A CA 1
ATOM 600 C C . SER A 1 82 ? 1.241 12.076 4.085 1.00 77.94 82 SER A C 1
ATOM 602 O O . SER A 1 82 ? 1.592 12.693 3.072 1.00 77.94 82 SER A O 1
ATOM 604 N N . ASP A 1 83 ? 0.846 12.674 5.192 1.00 64.31 83 ASP A N 1
ATOM 605 C CA . ASP A 1 83 ? 1.049 14.093 5.450 1.00 64.31 83 ASP A CA 1
ATOM 606 C C . ASP A 1 83 ? 2.464 14.414 5.958 1.00 64.31 83 ASP A C 1
ATOM 608 O O . ASP A 1 83 ? 2.837 15.585 6.041 1.00 64.31 83 ASP A O 1
ATOM 612 N N . GLY A 1 84 ? 3.279 13.388 6.226 1.00 49.56 84 GLY A N 1
ATOM 613 C CA . GLY A 1 84 ? 4.586 13.534 6.861 1.00 49.56 84 GLY A CA 1
ATOM 614 C C . GLY A 1 84 ? 4.511 13.784 8.370 1.00 49.56 84 GLY A C 1
ATOM 615 O O . GLY A 1 84 ? 5.542 14.093 8.965 1.00 49.56 84 GLY A O 1
ATOM 616 N N . GLU A 1 85 ? 3.321 13.656 8.957 1.00 53.78 85 GLU A N 1
ATOM 617 C CA . GLU A 1 85 ? 3.035 13.777 10.382 1.00 53.78 85 GLU A CA 1
ATOM 618 C C . GLU A 1 85 ? 2.329 12.493 10.848 1.00 53.78 85 GLU A C 1
ATOM 620 O O . GLU A 1 85 ? 3.009 11.504 11.135 1.00 53.78 85 GLU A O 1
ATOM 625 N N . ASP A 1 86 ? 0.993 12.460 10.862 1.00 54.59 86 ASP A N 1
ATOM 626 C CA . ASP A 1 86 ? 0.251 11.450 11.619 1.00 54.59 86 ASP A CA 1
ATOM 627 C C . ASP A 1 86 ? -0.836 10.700 10.827 1.00 54.59 86 ASP A C 1
ATOM 629 O O . ASP A 1 86 ? -1.280 9.640 11.280 1.00 54.59 86 ASP A O 1
ATOM 633 N N . LEU A 1 87 ? -1.283 11.199 9.664 1.00 65.12 87 LEU A N 1
ATOM 634 C CA . LEU A 1 87 ? -2.200 10.461 8.790 1.00 65.12 87 LEU A CA 1
ATOM 635 C C . LEU A 1 87 ? -1.441 9.860 7.610 1.00 65.12 87 LEU A C 1
ATOM 637 O O . LEU A 1 87 ? -1.194 10.510 6.590 1.00 65.12 87 LEU A O 1
ATOM 641 N N . TYR A 1 88 ? -1.182 8.561 7.717 1.00 77.62 88 TYR A N 1
ATOM 642 C CA . TYR A 1 88 ? -0.642 7.756 6.636 1.00 77.62 88 TYR A CA 1
ATOM 643 C C . TYR A 1 88 ? -1.463 6.490 6.385 1.00 77.62 88 TYR A C 1
ATOM 645 O O . TYR A 1 88 ? -2.222 6.016 7.230 1.00 77.62 88 TYR A O 1
ATOM 653 N N . GLY A 1 89 ? -1.344 5.958 5.174 1.00 88.25 89 GLY A N 1
ATOM 654 C CA . GLY A 1 89 ? -2.009 4.727 4.770 1.00 88.25 89 GLY A CA 1
ATOM 655 C C . GLY A 1 89 ? -2.080 4.594 3.259 1.00 88.25 89 GLY A C 1
ATOM 656 O O . GLY A 1 89 ? -1.566 5.425 2.511 1.00 88.25 89 GLY A O 1
ATOM 657 N N . ILE A 1 90 ? -2.761 3.555 2.782 1.00 93.88 90 ILE A N 1
ATOM 658 C CA . ILE A 1 90 ? -3.047 3.392 1.355 1.00 93.88 90 ILE A CA 1
ATOM 659 C C . ILE A 1 90 ? -4.465 3.874 1.076 1.00 93.88 90 ILE A C 1
ATOM 661 O O . ILE A 1 90 ? -5.445 3.211 1.429 1.00 93.88 90 ILE A O 1
ATOM 665 N N . TRP A 1 91 ? -4.589 5.020 0.411 1.00 87.56 91 TRP A N 1
ATOM 666 C CA . TRP A 1 91 ? -5.871 5.521 -0.062 1.00 87.56 91 TRP A CA 1
ATOM 667 C C . TRP A 1 91 ? -6.410 4.638 -1.188 1.00 87.56 91 TRP A C 1
ATOM 669 O O . TRP A 1 91 ? -5.759 4.420 -2.211 1.00 87.56 91 TRP A O 1
ATOM 679 N N . VAL A 1 92 ? -7.630 4.135 -1.016 1.00 92.19 92 VAL A N 1
ATOM 680 C CA . VAL A 1 92 ? -8.272 3.207 -1.948 1.00 92.19 92 VAL A CA 1
ATOM 681 C C . VAL A 1 92 ? -9.038 3.987 -3.014 1.00 92.19 92 VAL A C 1
ATOM 683 O O . VAL A 1 92 ? -10.182 4.400 -2.816 1.00 92.19 92 VAL A O 1
ATOM 686 N N . ALA A 1 93 ? -8.445 4.136 -4.196 1.00 78.75 93 ALA A N 1
ATOM 687 C CA . ALA A 1 93 ? -9.089 4.785 -5.336 1.00 78.75 93 ALA A CA 1
ATOM 688 C C . ALA A 1 93 ? -10.202 3.916 -5.948 1.00 78.75 93 ALA A C 1
ATOM 690 O O . ALA A 1 93 ? -11.259 4.417 -6.341 1.00 78.75 93 ALA A O 1
ATOM 691 N N . SER A 1 94 ? -9.986 2.600 -6.048 1.00 83.50 94 SER A N 1
ATOM 692 C CA . SER A 1 94 ? -11.013 1.665 -6.521 1.00 83.50 94 SER A CA 1
ATOM 693 C C . SER A 1 94 ? -10.771 0.233 -6.056 1.00 83.50 94 SER A C 1
ATOM 695 O O . SER A 1 94 ? -9.627 -0.164 -5.850 1.00 83.50 94 SER A O 1
ATOM 697 N N . VAL A 1 95 ? -11.841 -0.563 -5.998 1.00 93.88 95 VAL A N 1
ATOM 698 C CA . VAL A 1 95 ? -11.788 -1.993 -5.666 1.00 93.88 95 VAL A CA 1
ATOM 699 C C . VAL A 1 95 ? -12.366 -2.817 -6.819 1.00 93.88 95 VAL A C 1
ATOM 701 O O . VAL A 1 95 ? -13.450 -2.521 -7.330 1.00 93.88 95 VAL A O 1
ATOM 704 N N . LYS A 1 96 ? -11.638 -3.846 -7.259 1.00 94.00 96 LYS A N 1
ATOM 705 C CA . LYS A 1 96 ? -12.063 -4.789 -8.305 1.00 94.00 96 LYS A CA 1
ATOM 706 C C . LYS A 1 96 ? -13.178 -5.683 -7.761 1.00 94.00 96 LYS A C 1
ATOM 708 O O . LYS A 1 96 ? -12.977 -6.407 -6.795 1.00 94.00 96 LYS A O 1
ATOM 713 N N . SER A 1 97 ? -14.336 -5.694 -8.419 1.00 95.12 97 SER A N 1
ATOM 714 C CA . SER A 1 97 ? -15.453 -6.541 -7.983 1.00 95.12 97 SER A CA 1
ATOM 715 C C . SER A 1 97 ? -15.075 -8.028 -7.966 1.00 95.12 97 SER A C 1
ATOM 717 O O . SER A 1 97 ? -14.443 -8.536 -8.896 1.00 95.12 97 SER A O 1
ATOM 719 N N . GLY A 1 98 ? -15.465 -8.719 -6.896 1.00 94.06 98 GLY A N 1
ATOM 720 C CA . GLY A 1 98 ? -15.153 -10.119 -6.630 1.00 94.06 98 GLY A CA 1
ATOM 721 C C . GLY A 1 98 ? -13.736 -10.376 -6.111 1.00 94.06 98 GLY A C 1
ATOM 722 O O . GLY A 1 98 ? -13.404 -11.541 -5.873 1.00 94.06 98 GLY A O 1
ATOM 723 N N . SER A 1 99 ? -12.905 -9.343 -5.933 1.00 94.44 99 SER A N 1
ATOM 724 C CA . SER A 1 99 ? -11.555 -9.491 -5.378 1.00 94.44 99 SER A CA 1
ATOM 725 C C . SER A 1 99 ? -11.570 -9.806 -3.874 1.00 94.44 99 SER A C 1
ATOM 727 O O . SER A 1 99 ? -12.610 -9.659 -3.223 1.00 94.44 99 SER A O 1
ATOM 729 N N . PRO A 1 100 ? -10.429 -10.223 -3.291 1.00 95.00 100 PRO A N 1
ATOM 730 C CA . PRO A 1 100 ? -10.299 -10.377 -1.843 1.00 95.00 100 PRO A CA 1
ATOM 731 C C . PRO A 1 100 ? -10.692 -9.115 -1.058 1.00 95.00 100 PRO A C 1
ATOM 733 O O . PRO A 1 100 ? -11.453 -9.213 -0.098 1.00 95.00 100 PRO A O 1
ATOM 736 N N . ALA A 1 101 ? -10.269 -7.931 -1.512 1.00 96.56 101 ALA A N 1
ATOM 737 C CA . ALA A 1 101 ? -10.650 -6.655 -0.903 1.00 96.56 101 ALA A CA 1
ATOM 738 C C . ALA A 1 101 ? -12.162 -6.364 -0.979 1.00 96.56 101 ALA A C 1
ATOM 740 O O . ALA A 1 101 ? -12.746 -5.918 0.009 1.00 96.56 101 ALA A O 1
ATOM 741 N N . ASP A 1 102 ? -12.816 -6.660 -2.111 1.00 97.31 102 ASP A N 1
ATOM 742 C CA . ASP A 1 102 ? -14.275 -6.498 -2.263 1.00 97.31 102 ASP A CA 1
ATOM 743 C C . ASP A 1 102 ? -15.035 -7.415 -1.294 1.00 97.31 102 ASP A C 1
ATOM 745 O O . ASP A 1 102 ? -15.950 -6.986 -0.593 1.00 97.31 102 ASP A O 1
ATOM 749 N N . LYS A 1 103 ? -14.602 -8.677 -1.181 1.00 95.88 103 LYS A N 1
ATOM 750 C CA . LYS A 1 103 ? -15.184 -9.653 -0.245 1.00 95.88 103 LYS A CA 1
ATOM 751 C C . LYS A 1 103 ? -14.979 -9.255 1.216 1.00 95.88 103 LYS A C 1
ATOM 753 O O . LYS A 1 103 ? -15.870 -9.491 2.031 1.00 95.88 103 LYS A O 1
ATOM 758 N N . ALA A 1 104 ? -13.839 -8.643 1.534 1.00 94.75 104 ALA A N 1
ATOM 759 C CA . ALA A 1 104 ? -13.581 -8.067 2.847 1.00 94.75 104 ALA A CA 1
ATOM 760 C C . ALA A 1 104 ? -14.435 -6.813 3.110 1.00 94.75 104 ALA A C 1
ATOM 762 O O . ALA A 1 104 ? -14.577 -6.405 4.253 1.00 94.75 104 ALA A O 1
ATOM 763 N N . GLY A 1 105 ? -15.064 -6.216 2.095 1.00 96.38 105 GLY A N 1
ATOM 764 C CA . GLY A 1 105 ? -15.930 -5.047 2.254 1.00 96.38 105 GLY A CA 1
ATOM 765 C C . GLY A 1 105 ? -15.192 -3.707 2.227 1.00 96.38 105 GLY A C 1
ATOM 766 O O . GLY A 1 105 ? -15.773 -2.703 2.659 1.00 96.38 105 GLY A O 1
ATOM 767 N N . ILE A 1 106 ? -13.952 -3.684 1.722 1.00 96.75 106 ILE A N 1
ATOM 768 C CA . ILE A 1 106 ? -13.203 -2.455 1.420 1.00 96.75 106 ILE A CA 1
ATOM 769 C C . ILE A 1 106 ? -13.923 -1.705 0.295 1.00 96.75 106 ILE A C 1
ATOM 771 O O . ILE A 1 106 ? -14.452 -2.310 -0.641 1.00 96.75 106 ILE A O 1
ATOM 775 N N . ARG A 1 107 ? -13.963 -0.375 0.378 1.00 91.81 107 ARG A N 1
ATOM 776 C CA . ARG A 1 107 ? -14.664 0.492 -0.573 1.00 91.81 107 ARG A CA 1
ATOM 777 C C . ARG A 1 107 ? -13.750 1.600 -1.096 1.00 91.81 107 ARG A C 1
ATOM 779 O O . ARG A 1 107 ? -12.818 2.006 -0.411 1.00 91.81 107 ARG A O 1
ATOM 786 N N . PRO A 1 108 ? -14.039 2.145 -2.290 1.00 85.62 108 PRO A N 1
ATOM 787 C CA . PRO A 1 108 ? -13.400 3.375 -2.740 1.00 85.62 108 PRO A CA 1
ATOM 788 C C . PRO A 1 108 ? -13.578 4.506 -1.717 1.00 85.62 108 PRO A C 1
ATOM 790 O O . PRO A 1 108 ? -14.691 4.725 -1.230 1.00 85.62 108 PRO A O 1
ATOM 793 N N . GLY A 1 109 ? -12.497 5.232 -1.438 1.00 78.38 109 GLY A N 1
ATOM 794 C CA . GLY A 1 109 ? -12.433 6.306 -0.446 1.00 78.38 109 GLY A CA 1
ATOM 795 C C . GLY A 1 109 ? -12.035 5.862 0.964 1.00 78.38 109 GLY A C 1
ATOM 796 O O . GLY A 1 109 ? -11.857 6.722 1.822 1.00 78.38 109 GLY A O 1
ATOM 797 N N . ASP A 1 110 ? -11.893 4.560 1.206 1.00 89.00 110 ASP A N 1
ATOM 798 C CA . ASP A 1 110 ? -11.280 4.043 2.428 1.00 89.00 110 ASP A CA 1
ATOM 799 C C . ASP A 1 110 ? -9.761 4.336 2.429 1.00 89.00 110 ASP A C 1
ATOM 801 O O . ASP A 1 110 ? -9.145 4.424 1.363 1.00 89.00 110 ASP A O 1
ATOM 805 N N . ILE A 1 111 ? -9.149 4.461 3.609 1.00 86.44 111 ILE A N 1
ATOM 806 C CA . ILE A 1 111 ? -7.691 4.414 3.791 1.00 86.44 111 ILE A CA 1
ATOM 807 C C . ILE A 1 111 ? -7.356 3.136 4.550 1.00 86.44 111 ILE A C 1
ATOM 809 O O . ILE A 1 111 ? -7.845 2.921 5.655 1.00 86.44 111 ILE A O 1
ATOM 813 N N . LEU A 1 112 ? -6.539 2.279 3.945 1.00 94.69 112 LEU A N 1
ATOM 814 C CA . LEU A 1 112 ? -5.991 1.100 4.602 1.00 94.69 112 LEU A CA 1
ATOM 815 C C . LEU A 1 112 ? -4.806 1.542 5.466 1.00 94.69 112 LEU A C 1
ATOM 817 O O . LEU A 1 112 ? -3.788 1.968 4.923 1.00 94.69 112 LEU A O 1
ATOM 821 N N . LEU A 1 113 ? -4.976 1.477 6.784 1.00 85.94 113 LEU A N 1
ATOM 822 C CA . LEU A 1 113 ? -4.008 1.966 7.765 1.00 85.94 113 LEU A CA 1
ATOM 823 C C . LEU A 1 113 ? -2.912 0.931 8.006 1.00 85.94 113 LEU A C 1
ATOM 825 O O . LEU A 1 113 ? -1.730 1.242 7.895 1.00 85.94 113 LEU A O 1
ATOM 829 N N . SER A 1 114 ? -3.316 -0.317 8.256 1.00 84.88 114 SER A N 1
ATOM 830 C CA . SER A 1 114 ? -2.396 -1.407 8.567 1.00 84.88 114 SER A CA 1
ATOM 831 C C . SER A 1 114 ? -2.775 -2.720 7.878 1.00 84.88 114 SER A C 1
ATOM 833 O O . SER A 1 114 ? -3.935 -2.974 7.527 1.00 84.88 114 SER A O 1
ATOM 835 N N . MET A 1 115 ? -1.761 -3.560 7.673 1.00 86.94 115 MET A N 1
ATOM 836 C CA . MET A 1 115 ? -1.881 -4.955 7.245 1.00 86.94 115 MET A CA 1
ATOM 837 C C . MET A 1 115 ? -0.972 -5.816 8.116 1.00 86.94 115 MET A C 1
ATOM 839 O O . MET A 1 115 ? 0.210 -5.509 8.235 1.00 86.94 115 MET A O 1
ATOM 843 N N . GLU A 1 116 ? -1.497 -6.894 8.704 1.00 80.75 116 GLU A N 1
ATOM 844 C CA . GLU A 1 116 ? -0.731 -7.755 9.627 1.00 80.75 116 GLU A CA 1
ATOM 845 C C . GLU A 1 116 ? -0.102 -6.978 10.798 1.00 80.75 116 GLU A C 1
ATOM 847 O O . GLU A 1 116 ? 1.008 -7.268 11.235 1.00 80.75 116 GLU A O 1
ATOM 852 N N . GLY A 1 117 ? -0.806 -5.947 11.283 1.00 70.94 117 GLY A N 1
ATOM 853 C CA . GLY A 1 117 ? -0.322 -5.065 12.350 1.00 70.94 117 GLY A CA 1
ATOM 854 C C . GLY A 1 117 ? 0.826 -4.138 11.934 1.00 70.94 117 GLY A C 1
ATOM 855 O O . GLY A 1 117 ? 1.367 -3.435 12.781 1.00 70.94 117 GLY A O 1
ATOM 856 N N . VAL A 1 118 ? 1.203 -4.125 10.650 1.00 78.06 118 VAL A N 1
ATOM 857 C CA . VAL A 1 118 ? 2.231 -3.232 10.110 1.00 78.06 118 VAL A CA 1
ATOM 858 C C . VAL A 1 118 ? 1.574 -2.017 9.468 1.00 78.06 118 VAL A C 1
ATOM 860 O O . VAL A 1 118 ? 0.738 -2.151 8.570 1.00 78.06 118 VAL A O 1
ATOM 863 N N . ASP A 1 119 ? 1.999 -0.840 9.914 1.00 82.62 119 ASP A N 1
ATOM 864 C CA . ASP A 1 119 ? 1.585 0.457 9.391 1.00 82.62 119 ASP A CA 1
ATOM 865 C C . ASP A 1 119 ? 1.989 0.641 7.922 1.00 82.62 119 ASP A C 1
ATOM 867 O O . ASP A 1 119 ? 3.117 0.347 7.510 1.00 82.62 119 ASP A O 1
ATOM 871 N N . LEU A 1 120 ? 1.060 1.140 7.109 1.00 87.31 120 LEU A N 1
ATOM 872 C CA . LEU A 1 120 ? 1.255 1.311 5.673 1.00 87.31 120 LEU A CA 1
ATOM 873 C C . LEU A 1 120 ? 1.465 2.774 5.300 1.00 87.31 120 LEU A C 1
ATOM 875 O O . LEU A 1 120 ? 0.817 3.661 5.833 1.00 87.31 120 LEU A O 1
ATOM 879 N N . GLY A 1 121 ? 2.317 3.036 4.309 1.00 83.81 121 GLY A N 1
ATOM 880 C CA . GLY A 1 121 ? 2.445 4.369 3.716 1.00 83.81 121 GLY A CA 1
ATOM 881 C C . GLY A 1 121 ? 3.089 5.428 4.613 1.00 83.81 121 GLY A C 1
ATOM 882 O O . GLY A 1 121 ? 3.115 6.585 4.210 1.00 83.81 121 GLY A O 1
ATOM 883 N N . ALA A 1 122 ? 3.631 5.065 5.781 1.00 81.75 122 ALA A N 1
ATOM 884 C CA . ALA A 1 122 ? 4.288 6.000 6.701 1.00 81.75 122 ALA A CA 1
ATOM 885 C C . ALA A 1 122 ? 5.444 6.774 6.039 1.00 81.75 122 ALA A C 1
ATOM 887 O O . ALA A 1 122 ? 5.600 7.975 6.240 1.00 81.75 122 ALA A O 1
ATOM 888 N N . ASP A 1 123 ? 6.205 6.112 5.167 1.00 83.56 123 ASP A N 1
ATOM 889 C CA . ASP A 1 123 ? 7.277 6.708 4.361 1.00 83.56 123 ASP A CA 1
ATOM 890 C C . ASP A 1 123 ? 6.772 7.411 3.081 1.00 83.56 123 ASP A C 1
ATOM 892 O O . ASP A 1 123 ? 7.566 7.870 2.256 1.00 83.56 123 ASP A O 1
ATOM 896 N N . GLY A 1 124 ? 5.452 7.480 2.891 1.00 82.06 124 GLY A N 1
ATOM 897 C CA . GLY A 1 124 ? 4.805 8.001 1.694 1.00 82.06 124 GLY A CA 1
ATOM 898 C C . GLY A 1 124 ? 4.879 7.065 0.485 1.00 82.06 124 GLY A C 1
ATOM 899 O O . GLY A 1 124 ? 4.657 7.520 -0.639 1.00 82.06 124 GLY A O 1
ATOM 900 N N . THR A 1 125 ? 5.204 5.779 0.666 1.00 90.94 125 THR A N 1
ATOM 901 C CA . THR A 1 125 ? 5.345 4.823 -0.440 1.00 90.94 125 THR A CA 1
ATOM 902 C C . THR A 1 125 ? 4.458 3.586 -0.300 1.00 90.94 125 THR A C 1
ATOM 904 O O . THR A 1 125 ? 3.924 3.254 0.756 1.00 90.94 125 THR A O 1
ATOM 907 N N . MET A 1 126 ? 4.298 2.859 -1.409 1.00 92.44 126 MET A N 1
ATOM 908 C CA . MET A 1 126 ? 3.648 1.542 -1.438 1.00 92.44 126 MET A CA 1
ATOM 909 C C . MET A 1 126 ? 4.570 0.397 -0.978 1.00 92.44 126 MET A C 1
ATOM 911 O O . MET A 1 126 ? 4.178 -0.766 -1.096 1.00 92.44 126 MET A O 1
ATOM 915 N N . GLY A 1 127 ? 5.782 0.697 -0.493 1.00 92.06 127 GLY A N 1
ATOM 916 C CA . GLY A 1 127 ? 6.817 -0.282 -0.147 1.00 92.06 127 GLY A CA 1
ATOM 917 C C . GLY A 1 127 ? 6.300 -1.370 0.790 1.00 92.06 127 GLY A C 1
ATOM 918 O O . GLY A 1 127 ? 6.198 -2.531 0.383 1.00 92.06 127 GLY A O 1
ATOM 919 N N . THR A 1 128 ? 5.865 -0.985 1.994 1.00 91.12 128 THR A N 1
ATOM 920 C CA . THR A 1 128 ? 5.351 -1.914 3.016 1.00 91.12 128 THR A CA 1
ATOM 921 C C . THR A 1 128 ? 4.152 -2.722 2.526 1.00 91.12 128 THR A C 1
ATOM 923 O O . THR A 1 128 ? 4.114 -3.940 2.687 1.00 91.12 128 THR A O 1
ATOM 926 N N . TYR A 1 129 ? 3.191 -2.076 1.855 1.00 94.25 129 TYR A N 1
ATOM 927 C CA . TYR A 1 129 ? 2.019 -2.758 1.294 1.00 94.25 129 TYR A CA 1
ATOM 928 C C . TYR A 1 129 ? 2.437 -3.877 0.332 1.00 94.25 129 TYR A C 1
ATOM 930 O O . TYR A 1 129 ? 1.973 -5.015 0.428 1.00 94.25 129 TYR A O 1
ATOM 938 N N . CYS A 1 130 ? 3.347 -3.573 -0.596 1.00 91.88 130 CYS A N 1
ATOM 939 C CA . CYS A 1 130 ? 3.833 -4.551 -1.557 1.00 91.88 130 CYS A CA 1
ATOM 940 C C . CYS A 1 130 ? 4.744 -5.610 -0.923 1.00 91.88 130 CYS A C 1
ATOM 942 O O . CYS A 1 130 ? 4.765 -6.741 -1.409 1.00 91.88 130 CYS A O 1
ATOM 944 N N . GLU A 1 131 ? 5.493 -5.282 0.129 1.00 89.94 131 GLU A N 1
ATOM 945 C CA . GLU A 1 131 ? 6.304 -6.245 0.875 1.00 89.94 131 GLU A CA 1
ATOM 946 C C . GLU A 1 131 ? 5.433 -7.292 1.569 1.00 89.94 131 GLU A C 1
ATOM 948 O O . GLU A 1 131 ? 5.666 -8.486 1.366 1.00 89.94 131 GLU A O 1
ATOM 953 N N . VAL A 1 132 ? 4.384 -6.868 2.286 1.00 89.69 132 VAL A N 1
ATOM 954 C CA . VAL A 1 132 ? 3.439 -7.791 2.935 1.00 89.69 132 VAL A CA 1
ATOM 955 C C . VAL A 1 132 ? 2.803 -8.727 1.905 1.00 89.69 132 VAL A C 1
ATOM 957 O O . VAL A 1 132 ? 2.723 -9.931 2.131 1.00 89.69 132 VAL A O 1
ATOM 960 N N . LEU A 1 133 ? 2.415 -8.224 0.729 1.00 90.81 133 LEU A N 1
ATOM 961 C CA . LEU A 1 133 ? 1.850 -9.082 -0.319 1.00 90.81 133 LEU A CA 1
ATOM 962 C C . LEU A 1 133 ? 2.852 -10.082 -0.901 1.00 90.81 133 LEU A C 1
ATOM 964 O O . LEU A 1 133 ? 2.462 -11.192 -1.242 1.00 90.81 133 LEU A O 1
ATOM 968 N N . ARG A 1 134 ? 4.129 -9.708 -1.035 1.00 87.25 134 ARG A N 1
ATOM 969 C CA . ARG A 1 134 ? 5.174 -10.598 -1.569 1.00 87.25 134 ARG A CA 1
ATOM 970 C C . ARG A 1 134 ? 5.620 -11.658 -0.565 1.00 87.25 134 ARG A C 1
ATOM 972 O O . ARG A 1 134 ? 6.150 -12.685 -0.986 1.00 87.25 134 ARG A O 1
ATOM 979 N N . SER A 1 135 ? 5.462 -11.400 0.732 1.00 86.19 135 SER A N 1
ATOM 980 C CA . SER A 1 135 ? 5.827 -12.337 1.798 1.00 86.19 135 SER A CA 1
ATOM 981 C C . SER A 1 135 ? 4.740 -13.373 2.103 1.00 86.19 135 SER A C 1
ATOM 983 O O . SER A 1 135 ? 5.021 -14.331 2.823 1.00 86.19 135 SER A O 1
ATOM 985 N N . HIS A 1 136 ? 3.550 -13.234 1.508 1.00 85.19 136 HIS A N 1
ATOM 986 C CA . HIS A 1 136 ? 2.392 -14.098 1.738 1.00 85.19 136 HIS A CA 1
ATOM 987 C C . HIS A 1 136 ? 1.894 -14.780 0.460 1.00 85.19 136 HIS A C 1
ATOM 989 O O . HIS A 1 136 ? 2.137 -14.343 -0.666 1.00 85.19 136 HIS A O 1
ATOM 995 N N . SER A 1 137 ? 1.167 -15.881 0.637 1.00 85.88 137 SER A N 1
ATOM 996 C CA . SER A 1 137 ? 0.434 -16.536 -0.444 1.00 85.88 137 SER A CA 1
ATOM 997 C C . SER A 1 137 ? -0.880 -15.794 -0.733 1.00 85.88 137 SER A C 1
ATOM 999 O O . SER A 1 137 ? -1.495 -15.261 0.188 1.00 85.88 137 SER A O 1
ATOM 1001 N N . PRO A 1 138 ? -1.401 -15.817 -1.977 1.00 84.38 138 PRO A N 1
ATOM 1002 C CA . PRO A 1 138 ? -2.650 -15.123 -2.329 1.00 84.38 138 PRO A CA 1
ATOM 1003 C C . PRO A 1 138 ? -3.896 -15.544 -1.531 1.00 84.38 138 PRO A C 1
ATOM 1005 O O . PRO A 1 138 ? -4.873 -14.799 -1.483 1.00 84.38 138 PRO A O 1
ATOM 1008 N N . GLU A 1 139 ? -3.874 -16.740 -0.940 1.00 84.69 139 GLU A N 1
ATOM 1009 C CA . GLU A 1 139 ? -4.970 -17.314 -0.148 1.00 84.69 139 GLU A CA 1
ATOM 1010 C C . GLU A 1 139 ? -4.790 -17.103 1.362 1.00 84.69 139 GLU A C 1
ATOM 1012 O O . GLU A 1 139 ? -5.668 -17.487 2.137 1.00 84.69 139 GLU A O 1
ATOM 1017 N N . ASP A 1 140 ? -3.670 -16.512 1.791 1.00 84.69 140 ASP A N 1
ATOM 1018 C CA . ASP A 1 140 ? -3.423 -16.258 3.205 1.00 84.69 140 ASP A CA 1
ATOM 1019 C C . ASP A 1 140 ? -4.461 -15.274 3.750 1.00 84.69 140 ASP A C 1
ATOM 1021 O O . ASP A 1 140 ? -4.977 -14.394 3.047 1.00 84.69 140 ASP A O 1
ATOM 1025 N N . VAL A 1 141 ? -4.802 -15.471 5.021 1.00 83.62 141 VAL A N 1
ATOM 1026 C CA . VAL A 1 141 ? -5.711 -14.592 5.748 1.00 83.62 141 VAL A CA 1
ATOM 1027 C C . VAL A 1 141 ? -4.878 -13.466 6.334 1.00 83.62 141 VAL A C 1
ATOM 1029 O O . VAL A 1 141 ? -4.032 -13.732 7.179 1.00 83.62 141 VAL A O 1
ATOM 1032 N N . LEU A 1 142 ? -5.136 -12.233 5.896 1.00 80.94 142 LEU A N 1
ATOM 1033 C CA . LEU A 1 142 ? -4.388 -11.050 6.333 1.00 80.94 142 LEU A CA 1
ATOM 1034 C C . LEU A 1 142 ? -5.311 -10.119 7.107 1.00 80.94 142 LEU A C 1
ATOM 1036 O O . LEU A 1 142 ? -6.310 -9.654 6.562 1.00 80.94 142 LEU A O 1
ATOM 1040 N N . SER A 1 143 ? -4.991 -9.849 8.362 1.00 79.44 143 SER A N 1
ATOM 1041 C CA . SER A 1 143 ? -5.620 -8.819 9.179 1.00 79.44 143 SER A CA 1
ATOM 1042 C C . SER A 1 143 ? -5.408 -7.429 8.579 1.00 79.44 143 SER A C 1
ATOM 1044 O O . SER A 1 143 ? -4.349 -7.126 8.027 1.00 79.44 143 SER A O 1
ATOM 1046 N N . ILE A 1 144 ? -6.456 -6.608 8.640 1.00 89.69 144 ILE A N 1
ATOM 1047 C CA . ILE A 1 144 ? -6.472 -5.250 8.097 1.00 89.69 144 ILE A CA 1
ATOM 1048 C C . ILE A 1 144 ? -7.221 -4.290 9.010 1.00 89.69 144 ILE A C 1
ATOM 1050 O O . ILE A 1 144 ? -8.256 -4.649 9.584 1.00 89.69 144 ILE A O 1
ATOM 1054 N N . GLU A 1 145 ? -6.745 -3.051 9.030 1.00 84.75 145 GLU A N 1
ATOM 1055 C CA . GLU A 1 145 ? -7.417 -1.909 9.641 1.00 84.75 145 GLU A CA 1
ATOM 1056 C C . GLU A 1 145 ? -7.672 -0.827 8.593 1.00 84.75 145 GLU A C 1
ATOM 1058 O O . GLU A 1 145 ? -6.801 -0.476 7.794 1.00 84.75 145 GLU A O 1
ATOM 1063 N N . VAL A 1 146 ? -8.898 -0.315 8.563 1.00 89.19 146 VAL A N 1
ATOM 1064 C CA . VAL A 1 146 ? -9.375 0.590 7.524 1.00 89.19 146 VAL A CA 1
ATOM 1065 C C . VAL A 1 146 ? -10.099 1.777 8.139 1.00 89.19 146 VAL A C 1
ATOM 1067 O O . VAL A 1 146 ? -11.112 1.610 8.812 1.00 89.19 146 VAL A O 1
ATOM 1070 N N . LEU A 1 147 ? -9.657 2.985 7.802 1.00 81.88 147 LEU A N 1
ATOM 1071 C CA . LEU A 1 147 ? -10.390 4.214 8.065 1.00 81.88 147 LEU A CA 1
ATOM 1072 C C . LEU A 1 147 ? -11.362 4.505 6.919 1.00 81.88 147 LEU A C 1
ATOM 1074 O O . LEU A 1 147 ? -10.968 4.772 5.781 1.00 81.88 147 LEU A O 1
ATOM 1078 N N . ARG A 1 148 ? -12.658 4.514 7.222 1.00 83.50 148 ARG A N 1
ATOM 1079 C CA . ARG A 1 148 ? -13.707 4.914 6.283 1.00 83.50 148 ARG A CA 1
ATOM 1080 C C . ARG A 1 148 ? -14.125 6.356 6.539 1.00 83.50 148 ARG A C 1
ATOM 1082 O O . ARG A 1 148 ? -15.043 6.619 7.313 1.00 83.50 148 ARG A O 1
ATOM 1089 N N . PHE A 1 149 ? -13.528 7.297 5.806 1.00 68.88 149 PHE A N 1
ATOM 1090 C CA . PHE A 1 149 ? -13.789 8.739 5.965 1.00 68.88 149 PHE A CA 1
ATOM 1091 C C . PHE A 1 149 ? -15.261 9.126 5.867 1.00 68.88 149 PHE A C 1
ATOM 1093 O O . PHE A 1 149 ? -15.732 9.986 6.603 1.00 68.88 149 PHE A O 1
ATOM 1100 N N . LYS A 1 150 ? -16.010 8.486 4.961 1.00 68.12 150 LYS A N 1
ATOM 1101 C CA . LYS A 1 150 ? -17.412 8.843 4.714 1.00 68.12 150 LYS A CA 1
ATOM 1102 C C . LYS A 1 150 ? -18.291 8.694 5.959 1.00 68.12 150 LYS A C 1
ATOM 1104 O O . LYS A 1 150 ? -19.240 9.456 6.117 1.00 68.12 150 LYS A O 1
ATOM 1109 N N . THR A 1 151 ? -18.030 7.667 6.757 1.00 61.28 151 THR A N 1
ATOM 1110 C CA . THR A 1 151 ? -18.779 7.368 7.982 1.00 61.28 151 THR A CA 1
ATOM 1111 C C . THR A 1 151 ? -17.985 7.709 9.235 1.00 61.28 151 THR A C 1
ATOM 1113 O O . THR A 1 151 ? -18.555 7.677 10.316 1.00 61.28 151 THR A O 1
ATOM 1116 N N . GLN A 1 152 ? -16.713 8.093 9.079 1.00 57.38 152 GLN A N 1
ATOM 1117 C CA . GLN A 1 152 ? -15.772 8.317 10.171 1.00 57.38 152 GLN A CA 1
ATOM 1118 C C . GLN A 1 152 ? -15.714 7.079 11.078 1.00 57.38 152 GLN A C 1
ATOM 1120 O O . GLN A 1 152 ? -15.909 7.153 12.286 1.00 57.38 152 GLN A O 1
ATOM 1125 N N . GLU A 1 153 ? -15.499 5.915 10.470 1.00 66.62 153 GLU A N 1
ATOM 1126 C CA . GLU A 1 153 ? -15.415 4.636 11.178 1.00 66.62 153 GLU A CA 1
ATOM 1127 C C . GLU A 1 153 ? -14.030 4.036 10.988 1.00 66.62 153 GLU A C 1
ATOM 1129 O O . GLU A 1 153 ? -13.498 4.050 9.874 1.00 66.62 153 GLU A O 1
ATOM 1134 N N . VAL A 1 154 ? -13.491 3.453 12.055 1.00 73.12 154 VAL A N 1
ATOM 1135 C CA . VAL A 1 154 ? -12.368 2.522 11.963 1.00 73.12 154 VAL A CA 1
ATOM 1136 C C . VAL A 1 154 ? -12.947 1.118 11.904 1.00 73.12 154 VAL A C 1
ATOM 1138 O O . VAL A 1 154 ? -13.750 0.700 12.747 1.00 73.12 154 VAL A O 1
ATOM 1141 N N . LEU A 1 155 ? -12.586 0.404 10.849 1.00 81.50 155 LEU A N 1
ATOM 1142 C CA . LEU A 1 155 ? -13.068 -0.926 10.542 1.00 81.50 155 LEU A CA 1
ATOM 1143 C C . LEU A 1 155 ? -11.909 -1.903 10.637 1.00 81.50 155 LEU A C 1
ATOM 1145 O O . LEU A 1 155 ? -10.847 -1.670 10.070 1.00 81.50 155 LEU A O 1
ATOM 1149 N N . GLU A 1 156 ? -12.159 -3.044 11.256 1.00 82.00 156 GLU A N 1
ATOM 1150 C CA . GLU A 1 156 ? -11.198 -4.134 11.306 1.00 82.00 156 GLU A CA 1
ATOM 1151 C C . GLU A 1 156 ? -11.765 -5.363 10.622 1.00 82.00 156 GLU A C 1
ATOM 1153 O O . GLU A 1 156 ? -12.950 -5.696 10.742 1.00 82.00 156 GLU A O 1
ATOM 1158 N N . GLY A 1 157 ? -10.901 -6.097 9.941 1.00 80.81 157 GLY A N 1
ATOM 1159 C CA . GLY A 1 157 ? -11.301 -7.291 9.223 1.00 80.81 157 GLY A CA 1
ATOM 1160 C C . GLY A 1 157 ? -10.109 -8.100 8.777 1.00 80.81 157 GLY A C 1
ATOM 1161 O O . GLY A 1 157 ? -8.998 -7.945 9.276 1.00 80.81 157 GLY A O 1
ATOM 1162 N N . GLN A 1 158 ? -10.371 -8.996 7.839 1.00 86.75 158 GLN A N 1
ATOM 1163 C CA . GLN A 1 158 ? -9.358 -9.829 7.233 1.00 86.75 158 GLN A CA 1
ATOM 1164 C C . GLN A 1 158 ? -9.603 -9.958 5.729 1.00 86.75 158 GLN A C 1
ATOM 1166 O O . GLN A 1 158 ? -10.706 -10.280 5.279 1.00 86.75 158 GLN A O 1
ATOM 1171 N N . ILE A 1 159 ? -8.547 -9.797 4.943 1.00 90.75 159 ILE A N 1
ATOM 1172 C CA . ILE A 1 159 ? -8.484 -10.320 3.581 1.00 90.75 159 ILE A CA 1
ATOM 1173 C C . ILE A 1 159 ? -8.588 -11.846 3.652 1.00 90.75 159 ILE A C 1
ATOM 1175 O O . ILE A 1 159 ? -7.989 -12.467 4.524 1.00 90.75 159 ILE A O 1
ATOM 1179 N N . ASN A 1 160 ? -9.381 -12.444 2.756 1.00 86.38 160 ASN A N 1
ATOM 1180 C CA . ASN A 1 160 ? -9.665 -13.889 2.702 1.00 86.38 160 ASN A CA 1
ATOM 1181 C C . ASN A 1 160 ? -10.270 -14.499 3.986 1.00 86.38 160 ASN A C 1
ATOM 1183 O O . ASN A 1 160 ? -10.441 -15.714 4.066 1.00 86.38 160 ASN A O 1
ATOM 1187 N N . GLY A 1 161 ? -10.646 -13.676 4.967 1.00 83.94 161 GLY A N 1
ATOM 1188 C CA . GLY A 1 161 ? -11.192 -14.109 6.250 1.00 83.94 161 GLY A CA 1
ATOM 1189 C C . GLY A 1 161 ? -12.511 -13.419 6.579 1.00 83.94 161 GLY A C 1
ATOM 1190 O O . GLY A 1 161 ? -13.435 -13.367 5.761 1.00 83.94 161 GLY A O 1
ATOM 1191 N N . ARG A 1 162 ? -12.619 -12.911 7.811 1.00 85.25 162 ARG A N 1
ATOM 1192 C CA . ARG A 1 162 ? -13.793 -12.151 8.255 1.00 85.25 162 ARG A CA 1
ATOM 1193 C C . ARG A 1 162 ? -13.917 -10.819 7.490 1.00 85.25 162 ARG A C 1
ATOM 1195 O O . ARG A 1 162 ? -12.930 -10.094 7.390 1.00 85.25 162 ARG A O 1
ATOM 1202 N N . PRO A 1 163 ? -15.114 -10.442 7.006 1.00 89.00 163 PRO A N 1
ATOM 1203 C CA . PRO A 1 163 ? -15.335 -9.109 6.455 1.00 89.00 163 PRO A CA 1
ATOM 1204 C C . PRO A 1 163 ? -15.047 -8.003 7.475 1.00 89.00 163 PRO A C 1
ATOM 1206 O O . PRO A 1 163 ? -15.104 -8.240 8.684 1.00 89.00 163 PRO A O 1
ATOM 1209 N N . LEU A 1 164 ? -14.798 -6.796 6.968 1.00 87.50 164 LEU A N 1
ATOM 1210 C CA . LEU A 1 164 ? -14.681 -5.574 7.748 1.00 87.50 164 LEU A CA 1
ATO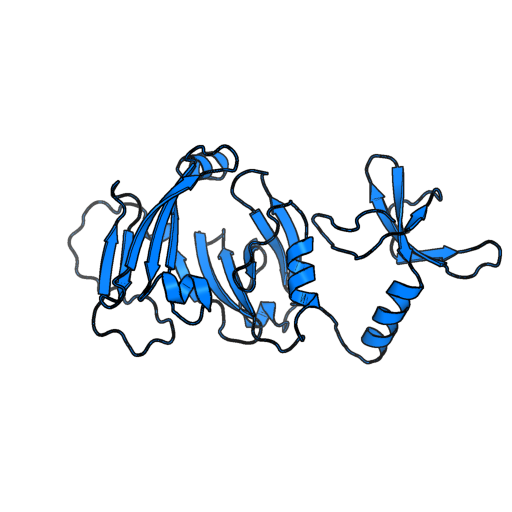M 1211 C C . LEU A 1 164 ? -15.926 -5.390 8.607 1.00 87.50 164 LEU A C 1
ATOM 1213 O O . LEU A 1 164 ? -17.061 -5.365 8.116 1.00 87.50 164 LEU A O 1
ATOM 1217 N N . GLN A 1 165 ? -15.682 -5.234 9.895 1.00 74.50 165 GLN A N 1
ATOM 1218 C CA . GLN A 1 165 ? -16.672 -4.869 10.884 1.00 74.50 165 GLN A CA 1
ATOM 1219 C C . GLN A 1 165 ? -16.204 -3.600 11.569 1.00 74.50 165 GLN A C 1
ATOM 1221 O O . GLN A 1 165 ? -15.008 -3.343 11.685 1.00 74.50 165 GLN A O 1
ATOM 1226 N N . GLN A 1 166 ? -17.168 -2.792 11.984 1.00 67.00 166 GLN A N 1
ATOM 1227 C CA . GLN A 1 166 ? -16.883 -1.587 12.733 1.00 67.00 166 GLN A CA 1
ATOM 1228 C C . GLN A 1 166 ? -16.214 -1.962 14.049 1.00 67.00 166 GLN A C 1
ATOM 1230 O O . GLN A 1 166 ? -16.808 -2.667 14.863 1.00 67.00 166 GLN A O 1
ATOM 1235 N N . SER A 1 167 ? -14.974 -1.507 14.208 1.00 56.41 167 SER A N 1
ATOM 1236 C CA . SER A 1 167 ? -14.263 -1.554 15.481 1.00 56.41 167 SER A CA 1
ATOM 1237 C C . SER A 1 167 ? -14.645 -0.321 16.305 1.00 56.41 167 SER A C 1
ATOM 1239 O O . SER A 1 167 ? -15.019 -0.444 17.470 1.00 56.41 167 SER A O 1
ATOM 1241 N N . PHE A 1 168 ? -14.690 0.858 15.661 1.00 47.78 168 PHE A N 1
ATOM 1242 C CA . PHE A 1 168 ? -15.006 2.139 16.301 1.00 47.78 168 PHE A CA 1
ATOM 1243 C C . PHE A 1 168 ? -15.675 3.156 15.342 1.00 47.78 168 PHE A C 1
ATOM 1245 O O . PHE A 1 168 ? -15.536 3.064 14.121 1.00 47.78 168 PHE A O 1
ATOM 1252 N N . SER A 1 169 ? -16.403 4.134 15.896 1.00 39.31 169 SER A N 1
ATOM 1253 C CA . SER A 1 169 ? -17.120 5.211 15.188 1.00 39.31 169 SER A CA 1
ATOM 1254 C C . SER A 1 169 ? -16.827 6.563 15.832 1.00 39.31 169 SER A C 1
ATOM 1256 O O . SER A 1 169 ? -17.130 6.755 17.007 1.00 39.31 169 SER A O 1
ATOM 1258 N N . PHE A 1 170 ? -16.323 7.537 15.075 1.00 40.00 170 PHE A N 1
ATOM 1259 C CA . PHE A 1 170 ? -16.189 8.916 15.563 1.00 40.00 170 PHE A CA 1
ATOM 1260 C C . PHE A 1 170 ? -17.533 9.676 15.552 1.00 40.00 170 PHE A C 1
ATOM 1262 O O . PHE A 1 170 ? -17.643 10.746 16.145 1.00 40.00 170 PHE A O 1
ATOM 1269 N N . ALA A 1 171 ? -18.572 9.144 14.894 1.00 33.69 171 ALA A N 1
ATOM 1270 C CA . ALA A 1 171 ? -19.894 9.776 14.833 1.00 33.69 171 ALA A CA 1
ATOM 1271 C C . ALA A 1 171 ? -20.714 9.602 16.128 1.00 33.69 171 ALA A C 1
ATOM 1273 O O . ALA A 1 171 ? -21.596 10.415 16.405 1.00 33.69 171 ALA A O 1
ATOM 1274 N N . ASP A 1 172 ? -20.406 8.577 16.929 1.00 36.19 172 ASP A N 1
ATOM 1275 C CA . ASP A 1 172 ? -21.126 8.249 18.169 1.00 36.19 172 ASP 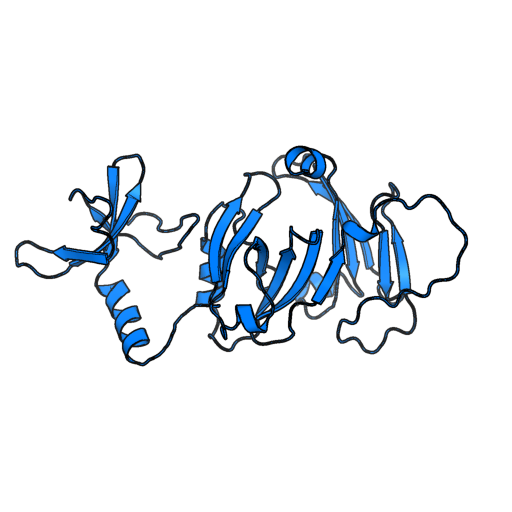A CA 1
ATOM 1276 C C . ASP A 1 172 ? -20.556 8.965 19.411 1.00 36.19 172 ASP A C 1
ATOM 1278 O O . ASP A 1 172 ? -21.115 8.864 20.502 1.00 36.19 172 ASP A O 1
ATOM 1282 N N . THR A 1 173 ? -19.462 9.723 19.259 1.00 36.50 173 THR A N 1
ATOM 1283 C CA . THR A 1 173 ? -18.786 10.459 20.345 1.00 36.50 173 THR A CA 1
ATOM 1284 C C . THR A 1 173 ? -19.074 11.964 20.355 1.00 36.50 173 THR A C 1
ATOM 1286 O O . THR A 1 173 ? -18.539 12.695 21.191 1.00 36.50 173 THR A O 1
ATOM 1289 N N . ALA A 1 174 ? -19.969 12.459 19.492 1.00 29.67 174 ALA A N 1
ATOM 1290 C CA . ALA A 1 174 ? -20.487 13.819 19.622 1.00 29.67 174 ALA A CA 1
ATOM 1291 C C . ALA A 1 174 ? -21.292 13.937 20.936 1.00 29.67 174 ALA A C 1
ATOM 1293 O O . ALA A 1 174 ? -22.206 13.139 21.149 1.00 29.67 174 ALA A O 1
ATOM 1294 N N . PRO A 1 175 ? -21.011 14.909 21.828 1.00 31.59 175 PRO A N 1
ATOM 1295 C CA . PRO A 1 175 ? -21.727 15.021 23.092 1.00 31.59 175 PRO A CA 1
ATOM 1296 C C . PRO A 1 175 ? -23.192 15.393 22.836 1.00 31.59 175 PRO A C 1
ATOM 1298 O O . PRO A 1 175 ? -23.539 16.565 22.657 1.00 31.59 175 PRO A O 1
ATOM 1301 N N . GLU A 1 176 ? -24.075 14.394 22.838 1.00 31.05 176 GLU A N 1
ATOM 1302 C CA . GLU A 1 176 ? -25.509 14.620 22.930 1.00 31.05 176 GLU A CA 1
ATOM 1303 C C . GLU A 1 176 ? -25.811 15.250 24.295 1.00 31.05 176 GLU A C 1
ATOM 1305 O O . GLU A 1 176 ? -25.593 14.671 25.363 1.00 31.05 176 GLU A O 1
ATOM 1310 N N . GLN A 1 177 ? -26.315 16.485 24.265 1.00 30.05 177 GLN A N 1
ATOM 1311 C CA . GLN A 1 177 ? -26.916 17.109 25.434 1.00 30.05 177 GLN A CA 1
ATOM 1312 C C . GLN A 1 177 ? -28.033 16.206 25.964 1.00 30.05 177 GLN A C 1
ATOM 1314 O O . GLN A 1 177 ? -29.011 15.961 25.263 1.00 30.05 177 GLN A O 1
ATOM 1319 N N . GLN A 1 178 ? -27.858 15.765 27.215 1.00 33.72 178 GLN A N 1
ATOM 1320 C CA . GLN A 1 178 ? -28.843 15.148 28.107 1.00 33.72 178 GLN A CA 1
ATOM 1321 C C . GLN A 1 178 ? -30.279 15.142 27.569 1.00 33.72 178 GLN A C 1
ATOM 1323 O O . GLN A 1 178 ? -30.978 16.157 27.620 1.00 33.72 178 GLN A O 1
ATOM 1328 N N . ASN A 1 179 ? -30.763 13.956 27.202 1.00 29.02 179 ASN A N 1
ATOM 1329 C CA . ASN A 1 179 ? -32.173 13.660 27.371 1.00 29.02 179 ASN A CA 1
ATOM 1330 C C . ASN A 1 179 ? -32.381 12.214 27.830 1.00 29.02 179 ASN A C 1
ATOM 1332 O O . ASN A 1 179 ? -31.907 11.259 27.228 1.00 29.02 179 ASN A O 1
ATOM 1336 N N . ASP A 1 180 ? -33.081 12.115 28.953 1.00 39.94 180 ASP A N 1
ATOM 1337 C CA . ASP A 1 180 ? -33.547 10.913 29.632 1.00 39.94 180 ASP A CA 1
ATOM 1338 C C . ASP A 1 180 ? -34.368 10.019 28.684 1.00 39.94 180 ASP A C 1
ATOM 1340 O O . ASP A 1 180 ? -35.398 10.441 28.152 1.00 39.94 180 ASP A O 1
ATOM 1344 N N . GLY A 1 181 ? -33.911 8.785 28.461 1.00 29.30 181 GLY A N 1
ATOM 1345 C CA . GLY A 1 181 ? -34.642 7.812 27.657 1.00 29.30 181 GLY A CA 1
ATOM 1346 C C . GLY A 1 181 ? -33.851 6.545 27.354 1.00 29.30 181 GLY A C 1
ATOM 1347 O O . GLY A 1 181 ? -32.996 6.524 26.481 1.00 29.30 181 GLY A O 1
ATOM 1348 N N . SER A 1 182 ? -34.192 5.470 28.063 1.00 40.75 182 SER A N 1
ATOM 1349 C CA . SER A 1 182 ? -33.760 4.083 27.855 1.00 40.75 182 SER A CA 1
ATOM 1350 C C . SER A 1 182 ? -33.503 3.689 26.387 1.00 40.75 182 SER A C 1
ATOM 1352 O O . SER A 1 182 ? -34.447 3.598 25.597 1.00 40.75 182 SER A O 1
ATOM 1354 N N . GLY A 1 183 ? -32.259 3.335 26.065 1.00 27.52 183 GLY A N 1
ATOM 1355 C CA . GLY A 1 183 ? -31.872 2.717 24.798 1.00 27.52 183 GLY A CA 1
ATOM 1356 C C . GLY A 1 183 ? -30.690 1.777 25.015 1.00 27.52 183 GLY A C 1
ATOM 1357 O O . GLY A 1 183 ? -29.569 2.216 25.219 1.00 27.52 183 GLY A O 1
ATOM 1358 N N . THR A 1 184 ? -30.948 0.471 25.023 1.00 33.66 184 THR A N 1
ATOM 1359 C CA . THR A 1 184 ? -29.926 -0.583 25.040 1.00 33.66 184 THR A CA 1
ATOM 1360 C C . THR A 1 184 ? -29.231 -0.643 23.676 1.00 33.66 184 THR A C 1
ATOM 1362 O O . THR A 1 184 ? -29.805 -1.191 22.732 1.00 33.66 184 THR A O 1
ATOM 1365 N N . GLY A 1 185 ? -28.032 -0.065 23.566 1.00 26.89 185 GLY A N 1
ATOM 1366 C CA . GLY A 1 185 ? -27.126 -0.214 22.423 1.00 26.89 185 GLY A CA 1
ATOM 1367 C C . GLY A 1 185 ? -26.221 -1.428 22.628 1.00 26.89 185 GLY A C 1
ATOM 1368 O O . GLY A 1 185 ? -25.512 -1.509 23.622 1.00 26.89 185 GLY A O 1
ATOM 1369 N N . SER A 1 186 ? -26.313 -2.410 21.732 1.00 30.31 186 SER A N 1
ATOM 1370 C CA . SER A 1 186 ? -25.577 -3.677 21.798 1.00 30.31 186 SER A CA 1
ATOM 1371 C C . SER A 1 186 ? -24.268 -3.541 21.023 1.00 30.31 186 SER A C 1
ATOM 1373 O O . SER A 1 186 ? -24.297 -3.456 19.796 1.00 30.31 186 SER A O 1
ATOM 1375 N N . GLY A 1 187 ? -23.151 -3.510 21.749 1.00 30.19 187 GLY A N 1
ATOM 1376 C CA . GLY A 1 187 ? -21.798 -3.387 21.214 1.00 30.19 187 GLY A CA 1
ATOM 1377 C C . GLY A 1 187 ? -21.224 -4.668 20.594 1.00 30.19 187 GLY A C 1
ATOM 1378 O O . GLY A 1 187 ? -21.689 -5.777 20.853 1.00 30.19 187 GLY A O 1
ATOM 1379 N N . SER A 1 188 ? -20.225 -4.427 19.740 1.00 32.91 188 SER A N 1
ATOM 1380 C CA . SER A 1 188 ? -19.090 -5.250 19.290 1.00 32.91 188 SER A CA 1
ATOM 1381 C C . SER A 1 188 ? -19.106 -6.764 19.561 1.00 32.91 188 SER A C 1
ATOM 1383 O O . SER A 1 188 ? -19.178 -7.226 20.698 1.00 32.91 188 SER A O 1
ATOM 1385 N N . THR A 1 189 ? -18.931 -7.561 18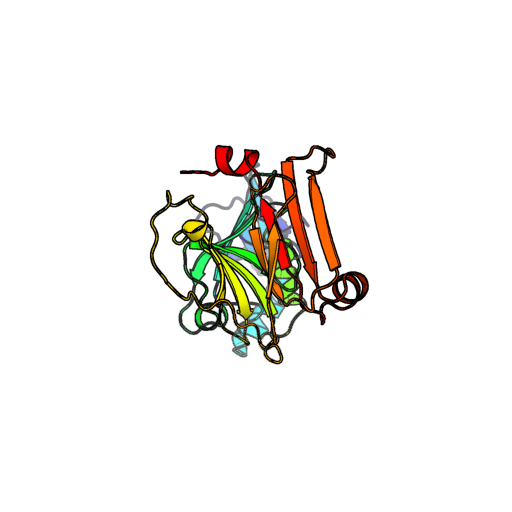.501 1.00 28.95 189 THR A N 1
ATOM 1386 C CA . THR A 1 189 ? -18.618 -8.997 18.603 1.00 28.95 189 THR A CA 1
ATOM 1387 C C . THR A 1 189 ? -17.416 -9.348 17.719 1.00 28.95 189 THR A C 1
ATOM 1389 O O . THR A 1 189 ? -17.562 -9.816 16.593 1.00 28.95 189 THR A O 1
ATOM 1392 N N . ALA A 1 190 ? -16.205 -9.174 18.258 1.00 31.75 190 ALA A N 1
ATOM 1393 C CA . ALA A 1 190 ? -15.078 -10.047 17.914 1.00 31.75 190 ALA A CA 1
ATOM 1394 C C . ALA A 1 190 ? -15.458 -11.510 18.252 1.00 31.75 190 ALA A C 1
ATOM 1396 O O . ALA A 1 190 ? -16.335 -11.717 19.100 1.00 31.75 190 ALA A O 1
ATOM 1397 N N . PRO A 1 191 ? -14.857 -12.554 17.644 1.00 41.25 191 PRO A N 1
ATOM 1398 C CA . PRO A 1 191 ? -15.129 -13.924 18.056 1.00 41.25 191 PRO A CA 1
ATOM 1399 C C . PRO A 1 191 ? -14.419 -14.175 19.388 1.00 41.25 191 PRO A C 1
ATOM 1401 O O . PRO A 1 191 ? -13.331 -14.735 19.440 1.00 41.25 191 PRO A O 1
ATOM 1404 N N . ALA A 1 192 ? -15.034 -13.726 20.471 1.00 35.22 192 ALA A N 1
ATOM 1405 C CA . ALA A 1 192 ? -14.682 -14.123 21.812 1.00 35.22 192 ALA A CA 1
ATOM 1406 C C . ALA A 1 192 ? -15.691 -15.179 22.253 1.00 35.22 192 ALA A C 1
ATOM 1408 O O . ALA A 1 192 ? -16.876 -15.126 21.905 1.00 35.22 192 ALA A O 1
ATOM 1409 N N . GLU A 1 193 ? -15.251 -16.125 23.072 1.00 41.75 193 GLU A N 1
ATOM 1410 C CA . GLU A 1 193 ? -16.148 -16.598 24.118 1.00 41.75 193 GLU A CA 1
ATOM 1411 C C . GLU A 1 193 ? -16.847 -15.363 24.698 1.00 41.75 193 GLU A C 1
ATOM 1413 O O . GLU A 1 193 ? -16.170 -14.404 25.064 1.00 41.75 193 GLU A O 1
ATOM 1418 N N . ALA A 1 194 ? -18.180 -15.317 24.630 1.00 51.91 194 ALA A N 1
ATOM 1419 C CA . ALA A 1 194 ? -18.935 -14.140 25.034 1.00 51.91 194 ALA A CA 1
ATOM 1420 C C . ALA A 1 194 ? -18.454 -13.703 26.423 1.00 51.91 194 ALA A C 1
ATOM 1422 O O . ALA A 1 194 ? -18.587 -14.462 27.381 1.00 51.91 194 ALA A O 1
ATOM 1423 N N . TYR A 1 195 ? -17.836 -12.525 26.517 1.00 60.31 195 TYR A N 1
ATOM 1424 C CA . TYR A 1 195 ? -17.385 -12.017 27.800 1.00 60.31 195 TYR A CA 1
ATOM 1425 C C . TYR A 1 195 ? -18.616 -11.719 28.655 1.00 60.31 195 TYR A C 1
ATOM 1427 O O . TYR A 1 195 ? -19.568 -11.088 28.195 1.00 60.31 195 TYR A O 1
ATOM 1435 N N . ASP A 1 196 ? -18.601 -12.181 29.903 1.00 77.50 196 ASP A N 1
ATOM 1436 C CA . ASP A 1 196 ? -19.760 -12.082 30.796 1.00 77.50 196 ASP A CA 1
ATOM 1437 C C . ASP A 1 196 ? -20.083 -10.631 31.208 1.00 77.50 196 ASP A C 1
ATOM 1439 O O . ASP A 1 196 ? -21.202 -10.340 31.641 1.00 77.50 196 ASP A O 1
ATOM 1443 N N . SER A 1 197 ? -19.117 -9.712 31.094 1.00 72.12 197 SER A N 1
ATOM 1444 C CA . SER A 1 197 ? -19.279 -8.296 31.432 1.00 72.12 197 SER A CA 1
ATOM 1445 C C . SER A 1 197 ? -18.261 -7.393 30.730 1.00 72.12 197 SER A C 1
ATOM 1447 O O . SER A 1 197 ? -17.179 -7.833 30.334 1.00 72.12 197 SER A O 1
ATOM 1449 N N . TYR A 1 198 ? -18.606 -6.108 30.635 1.00 75.69 198 TYR A N 1
ATOM 1450 C CA . TYR A 1 198 ? -17.782 -5.042 30.068 1.00 75.69 198 TYR A CA 1
ATOM 1451 C C . TYR A 1 198 ? -17.571 -3.936 31.104 1.00 75.69 198 TYR A C 1
ATOM 1453 O O . TYR A 1 198 ? -18.363 -3.778 32.037 1.00 75.69 198 TYR A O 1
ATOM 1461 N N . GLN A 1 199 ? -16.477 -3.200 30.962 1.00 76.50 199 GLN A N 1
ATOM 1462 C CA . GLN A 1 199 ? -16.158 -2.017 31.746 1.00 76.50 199 GLN A CA 1
ATOM 1463 C C . GLN A 1 199 ? -15.811 -0.862 30.813 1.00 76.50 199 GLN A C 1
ATOM 1465 O O . GLN A 1 199 ? -15.127 -1.048 29.808 1.00 76.50 199 GLN A O 1
ATOM 1470 N N . GLN A 1 200 ? -16.271 0.330 31.172 1.00 79.94 200 GLN A N 1
ATOM 1471 C CA . GLN A 1 200 ? -15.871 1.549 30.494 1.00 79.94 200 GLN A CA 1
ATOM 1472 C C . GLN A 1 200 ? -14.489 1.960 30.997 1.00 79.94 200 GLN A C 1
ATOM 1474 O O . GLN A 1 200 ? -14.291 2.142 32.200 1.00 79.94 200 GLN A O 1
ATOM 1479 N N . ILE A 1 201 ? -13.550 2.106 30.072 1.00 73.94 201 ILE A N 1
ATOM 1480 C CA . ILE A 1 201 ? -12.279 2.774 30.309 1.00 73.94 201 ILE A CA 1
ATOM 1481 C C . ILE A 1 201 ? -12.342 4.137 29.636 1.00 73.94 201 ILE A C 1
ATOM 1483 O O . ILE A 1 201 ? -12.893 4.295 28.545 1.00 73.94 201 ILE A O 1
ATOM 1487 N N . THR A 1 202 ? -11.814 5.128 30.329 1.00 74.69 202 THR A N 1
ATOM 1488 C CA . THR A 1 202 ? -11.784 6.508 29.871 1.00 74.69 202 THR A CA 1
ATOM 1489 C C . THR A 1 202 ? -10.386 7.026 30.134 1.00 74.69 202 THR A C 1
ATOM 1491 O O . THR A 1 202 ? -9.795 6.680 31.161 1.00 74.69 202 THR A O 1
ATOM 1494 N N . ASP A 1 203 ? -9.862 7.812 29.208 1.00 74.44 203 ASP A N 1
ATOM 1495 C CA . ASP A 1 203 ? -8.616 8.538 29.418 1.00 74.44 203 ASP A CA 1
ATOM 1496 C C . ASP A 1 203 ? -8.722 9.509 30.609 1.00 74.44 203 ASP A C 1
ATOM 1498 O O . ASP A 1 203 ? -9.807 9.872 31.082 1.00 74.44 203 ASP A O 1
ATOM 1502 N N . GLU A 1 204 ? -7.575 9.971 31.094 1.00 71.88 204 GLU A N 1
ATOM 1503 C CA . GLU A 1 204 ? -7.481 10.891 32.226 1.00 71.88 204 GLU A CA 1
ATOM 1504 C C . GLU A 1 204 ? -8.195 12.227 31.971 1.00 71.88 204 GLU A C 1
ATOM 1506 O O . GLU A 1 204 ? -8.616 12.902 32.918 1.00 71.88 204 GLU A O 1
ATOM 1511 N N . GLN A 1 205 ? -8.343 12.620 30.705 1.00 60.59 205 GLN A N 1
ATOM 1512 C CA . GLN A 1 205 ? -8.903 13.910 30.310 1.00 60.59 205 GLN A CA 1
ATOM 1513 C C . GLN A 1 205 ? -10.405 13.816 30.000 1.00 60.59 205 GLN A C 1
ATOM 1515 O O . GLN A 1 205 ? -11.066 14.849 29.863 1.00 60.59 205 GLN A O 1
ATOM 1520 N N . GLY A 1 206 ? -10.978 12.606 29.981 1.00 63.12 206 GLY A N 1
ATOM 1521 C CA . GLY A 1 206 ? -12.400 12.378 29.726 1.00 63.12 206 GLY A CA 1
ATOM 1522 C C . GLY A 1 206 ? -12.806 12.556 28.263 1.00 63.12 206 GLY A C 1
ATOM 1523 O O . GLY A 1 206 ? -13.987 12.770 27.986 1.00 63.12 206 GLY A O 1
ATOM 1524 N N . ILE A 1 207 ? -11.834 12.530 27.356 1.00 56.84 207 ILE A N 1
ATOM 1525 C CA . ILE A 1 207 ? -11.970 12.760 25.921 1.00 56.84 207 ILE A CA 1
ATOM 1526 C C . ILE A 1 207 ? -12.246 11.448 25.178 1.00 56.84 207 ILE A C 1
ATOM 1528 O O . ILE A 1 207 ? -13.147 11.374 24.344 1.00 56.84 207 ILE A O 1
ATOM 1532 N N . LEU A 1 208 ? -11.480 10.406 25.486 1.00 56.72 208 LEU A N 1
ATOM 1533 C CA . LEU A 1 208 ? -11.593 9.072 24.916 1.00 56.72 208 LEU A CA 1
ATOM 1534 C C . LEU A 1 208 ? -12.301 8.158 25.901 1.00 56.72 208 LEU A C 1
ATOM 1536 O O . LEU A 1 208 ? -11.885 8.017 27.046 1.00 56.72 208 LEU A O 1
ATOM 1540 N N . SER A 1 209 ? -13.332 7.459 25.439 1.00 63.69 209 SER A N 1
ATOM 1541 C CA . SER A 1 209 ? -13.955 6.407 26.228 1.00 63.69 209 SER A CA 1
ATOM 1542 C C . SER A 1 209 ? -14.302 5.206 25.366 1.00 63.69 209 SER A C 1
ATOM 1544 O O . SER A 1 209 ? -14.802 5.358 24.253 1.00 63.69 209 SER A O 1
ATOM 1546 N N . VAL A 1 210 ? -14.047 4.011 25.890 1.00 65.88 210 VAL A N 1
ATOM 1547 C CA . VAL A 1 210 ? -14.380 2.745 25.235 1.00 65.88 210 VAL A CA 1
ATOM 1548 C C . VAL A 1 210 ? -14.853 1.723 26.258 1.00 65.88 210 VAL A C 1
ATOM 1550 O O . VAL A 1 210 ? -14.390 1.697 27.398 1.00 65.88 210 VAL A O 1
ATOM 1553 N N . GLU A 1 211 ? -15.778 0.859 25.852 1.00 73.94 211 GLU A N 1
ATOM 1554 C CA . GLU A 1 211 ? -16.139 -0.322 26.628 1.00 73.94 211 GLU A CA 1
ATOM 1555 C C . GLU A 1 211 ? -15.286 -1.513 26.198 1.00 73.94 211 GLU A C 1
ATOM 1557 O O . GLU A 1 211 ? -15.326 -1.948 25.047 1.00 73.94 211 GLU A O 1
ATOM 1562 N N . VAL A 1 212 ? -14.535 -2.067 27.145 1.00 76.25 212 VAL A N 1
ATOM 1563 C CA . VAL A 1 212 ? -13.715 -3.269 26.955 1.00 76.25 212 VAL A CA 1
ATOM 1564 C C . VAL A 1 212 ? -14.226 -4.383 27.863 1.00 76.25 212 VAL A C 1
ATOM 1566 O O . VAL A 1 212 ? -14.847 -4.097 28.891 1.00 76.25 212 VAL A O 1
ATOM 1569 N N . PRO A 1 213 ? -14.009 -5.666 27.535 1.00 82.62 213 PRO A N 1
ATOM 1570 C CA . PRO A 1 213 ? -14.359 -6.751 28.442 1.00 82.62 213 PRO A CA 1
ATOM 1571 C C . PRO A 1 213 ? -13.764 -6.539 29.834 1.00 82.62 213 PRO A C 1
ATOM 1573 O O . PRO A 1 213 ? -12.593 -6.196 29.968 1.00 82.62 213 PRO A O 1
ATOM 1576 N N . SER A 1 214 ? -14.525 -6.810 30.897 1.00 83.19 214 SER A N 1
ATOM 1577 C CA . SER A 1 214 ? -14.008 -6.667 32.271 1.00 83.19 214 SER A CA 1
ATOM 1578 C C . SER A 1 214 ? -12.849 -7.624 32.580 1.00 83.19 214 SER A C 1
ATOM 1580 O O . SER A 1 214 ? -12.166 -7.458 33.585 1.00 83.19 214 SER A O 1
ATOM 1582 N N . ALA A 1 215 ? -12.648 -8.642 31.737 1.00 81.88 215 ALA A N 1
ATOM 1583 C CA . ALA A 1 215 ? -11.512 -9.555 31.800 1.00 81.88 215 ALA A CA 1
ATOM 1584 C C . ALA A 1 215 ? -10.201 -8.933 31.286 1.00 81.88 215 ALA A C 1
ATOM 1586 O O . ALA A 1 215 ? -9.144 -9.517 31.501 1.00 81.88 215 ALA A O 1
ATOM 1587 N N . TRP A 1 216 ? -10.257 -7.790 30.596 1.00 85.50 216 TRP A N 1
ATOM 1588 C CA . TRP A 1 216 ? -9.077 -7.075 30.119 1.00 85.50 216 TRP A CA 1
ATOM 1589 C C . TRP A 1 216 ? -8.523 -6.247 31.275 1.00 85.50 216 TRP A C 1
ATOM 1591 O O . TRP A 1 216 ? -9.074 -5.201 31.625 1.00 85.50 216 TRP A O 1
ATOM 1601 N N . SER A 1 217 ? -7.503 -6.789 31.940 1.00 84.19 217 SER A N 1
ATOM 1602 C CA . SER A 1 217 ? -6.904 -6.185 33.132 1.00 84.19 217 SER A CA 1
ATOM 1603 C C . SER A 1 217 ? -5.839 -5.150 32.811 1.00 84.19 217 SER A C 1
ATOM 1605 O O . SER A 1 217 ? -5.601 -4.264 33.634 1.00 84.19 217 SER A O 1
ATOM 1607 N N . ASP A 1 218 ? -5.218 -5.255 31.641 1.00 85.12 218 ASP A N 1
ATOM 1608 C CA . ASP A 1 218 ? -4.121 -4.390 31.256 1.00 85.12 218 ASP A CA 1
ATOM 1609 C C . ASP A 1 218 ? -4.690 -3.220 30.471 1.00 85.12 218 ASP A C 1
ATOM 1611 O O . ASP A 1 218 ? -5.186 -3.378 29.358 1.00 85.12 218 ASP A O 1
ATOM 1615 N N . VAL A 1 219 ? -4.668 -2.045 31.097 1.00 84.31 219 VAL A N 1
ATOM 1616 C CA . VAL A 1 219 ? -5.146 -0.785 30.529 1.00 84.31 219 VAL A CA 1
ATOM 1617 C C . VAL A 1 219 ? -4.061 0.253 30.748 1.00 84.31 219 VAL A C 1
ATOM 1619 O O . VAL A 1 219 ? -3.576 0.416 31.869 1.00 84.31 219 VAL A O 1
ATOM 1622 N N . SER A 1 220 ? -3.673 0.954 29.690 1.00 81.81 220 SER A N 1
ATOM 1623 C CA . SER A 1 220 ? -2.666 2.008 29.774 1.00 81.81 220 SER A CA 1
ATOM 1624 C C . SER A 1 220 ? -3.074 3.192 28.929 1.00 81.81 220 SER A C 1
ATOM 1626 O O . SER A 1 220 ? -3.519 3.025 27.803 1.00 81.81 220 SER A O 1
ATOM 1628 N N . GLU A 1 221 ? -2.849 4.389 29.444 1.00 80.31 221 GLU A N 1
ATOM 1629 C CA . GLU A 1 221 ? -2.794 5.597 28.633 1.00 80.31 221 GLU A CA 1
ATOM 1630 C C . GLU A 1 221 ? -1.322 5.930 28.397 1.00 80.31 221 GLU A C 1
ATOM 1632 O O . GLU A 1 221 ? -0.505 5.826 29.315 1.00 80.31 221 GLU A O 1
ATOM 1637 N N . ALA A 1 222 ? -0.961 6.288 27.171 1.00 75.12 222 ALA A N 1
ATOM 1638 C CA . ALA A 1 222 ? 0.365 6.793 26.861 1.00 75.12 222 ALA A CA 1
ATOM 1639 C C . ALA A 1 222 ? 0.254 8.057 26.006 1.00 75.12 222 ALA A C 1
ATOM 1641 O O . ALA A 1 222 ? -0.659 8.162 25.180 1.00 75.12 222 ALA A O 1
ATOM 1642 N N . PRO A 1 223 ? 1.183 9.014 26.163 1.00 71.62 223 PRO A N 1
ATOM 1643 C CA . PRO A 1 223 ? 1.292 10.105 25.215 1.00 71.62 223 PRO A CA 1
ATOM 1644 C C . PRO A 1 223 ? 1.577 9.518 23.833 1.00 71.62 223 PRO A C 1
ATOM 1646 O O . PRO A 1 223 ? 2.481 8.698 23.662 1.00 71.62 223 PRO A O 1
ATOM 1649 N N . TRP A 1 224 ? 0.799 9.942 22.846 1.00 66.31 224 TRP A N 1
ATOM 1650 C CA . TRP A 1 224 ? 1.173 9.739 21.459 1.00 66.31 224 TRP A CA 1
ATOM 1651 C C . TRP A 1 224 ? 2.196 10.814 21.124 1.00 66.31 224 TRP A C 1
ATOM 1653 O O . TRP A 1 224 ? 1.866 11.999 21.181 1.00 66.31 224 TRP A O 1
ATOM 1663 N N . THR A 1 225 ? 3.435 10.419 20.850 1.00 62.03 225 THR A N 1
ATOM 1664 C CA . THR A 1 225 ? 4.513 11.343 20.494 1.00 62.03 225 THR A CA 1
ATOM 1665 C C . THR A 1 225 ? 4.934 11.164 19.044 1.00 62.03 225 THR A C 1
ATOM 1667 O O . THR A 1 225 ? 4.934 10.040 18.541 1.00 62.03 225 THR A O 1
ATOM 1670 N N . ASN A 1 226 ? 5.308 12.263 18.392 1.00 53.03 226 ASN A N 1
ATOM 1671 C CA . ASN A 1 226 ? 5.965 12.236 17.088 1.00 53.03 226 ASN A CA 1
ATOM 1672 C C . ASN A 1 226 ? 7.463 11.875 17.228 1.00 53.03 226 ASN A C 1
ATOM 1674 O O . ASN A 1 226 ? 7.979 11.701 18.336 1.00 53.03 226 ASN A O 1
ATOM 1678 N N . ASP A 1 227 ? 8.186 11.827 16.107 1.00 48.31 227 ASP A N 1
ATOM 1679 C CA . ASP A 1 227 ? 9.632 11.540 16.058 1.00 48.31 227 ASP A CA 1
ATOM 1680 C C . ASP A 1 227 ? 10.517 12.577 16.784 1.00 48.31 227 ASP A C 1
ATOM 1682 O O . ASP A 1 227 ? 11.718 12.360 16.969 1.00 48.31 227 ASP A O 1
ATOM 1686 N N . ALA A 1 228 ? 9.950 13.716 17.194 1.00 65.69 228 ALA A N 1
ATOM 1687 C CA . ALA A 1 228 ? 10.620 14.749 17.979 1.00 65.69 228 ALA A CA 1
ATOM 1688 C C . ALA A 1 228 ? 10.342 14.640 19.494 1.00 65.69 228 ALA A C 1
ATOM 1690 O O . ALA A 1 228 ? 10.694 15.559 20.237 1.00 65.69 228 ALA A O 1
ATOM 1691 N N . ASP A 1 229 ? 9.735 13.536 19.954 1.00 68.44 229 ASP A N 1
ATOM 1692 C CA . ASP A 1 229 ? 9.247 13.326 21.327 1.00 68.44 229 ASP A CA 1
ATOM 1693 C C . ASP A 1 229 ? 8.189 14.363 21.768 1.00 68.44 229 ASP A C 1
ATOM 1695 O O . ASP A 1 229 ? 7.924 14.543 22.962 1.00 68.44 229 ASP A O 1
ATOM 1699 N N . GLU A 1 230 ? 7.561 15.068 20.823 1.00 68.56 230 GLU A N 1
ATOM 1700 C CA . GLU A 1 230 ? 6.492 16.017 21.121 1.00 68.56 230 GLU A CA 1
ATOM 1701 C C . GLU A 1 230 ? 5.166 15.269 21.211 1.00 68.56 230 GLU A C 1
ATOM 1703 O O . GLU A 1 230 ? 4.807 14.506 20.315 1.00 68.56 230 GLU A O 1
ATOM 1708 N N . GLN A 1 231 ? 4.426 15.484 22.299 1.00 73.38 231 GLN A N 1
ATOM 1709 C CA . GLN A 1 231 ? 3.115 14.873 22.476 1.00 73.38 231 GLN A CA 1
ATOM 1710 C C . GLN A 1 231 ? 2.110 15.499 21.504 1.00 73.38 231 GLN A C 1
ATOM 1712 O O . GLN A 1 231 ? 1.712 16.652 21.661 1.00 73.38 231 GLN A O 1
ATOM 1717 N N . ILE A 1 232 ? 1.686 14.700 20.534 1.00 60.47 232 ILE A N 1
ATOM 1718 C CA . ILE A 1 232 ? 0.717 15.042 19.490 1.00 60.47 232 ILE A CA 1
ATOM 1719 C C . ILE A 1 232 ? -0.688 14.531 19.811 1.00 60.47 232 ILE A C 1
ATOM 1721 O O . ILE A 1 232 ? -1.665 14.944 19.192 1.00 60.47 232 ILE A O 1
ATOM 1725 N N . GLY A 1 233 ? -0.816 13.665 20.813 1.00 65.81 233 GLY A N 1
ATOM 1726 C CA . GLY A 1 233 ? -2.096 13.116 21.223 1.00 65.81 233 GLY A CA 1
ATOM 1727 C C . GLY A 1 233 ? -1.992 12.201 22.433 1.00 65.81 233 GLY A C 1
ATOM 1728 O O . GLY A 1 233 ? -1.006 12.204 23.178 1.00 65.81 233 GLY A O 1
ATOM 1729 N N . ILE A 1 234 ? -3.025 11.394 22.615 1.00 68.56 234 ILE A N 1
ATOM 1730 C CA . ILE A 1 234 ? -3.086 10.339 23.623 1.00 68.56 234 ILE A CA 1
ATOM 1731 C C . ILE A 1 234 ? -3.445 9.020 22.948 1.00 68.56 234 ILE A C 1
ATOM 1733 O O . ILE A 1 234 ? -4.213 8.992 21.984 1.00 68.56 234 ILE A O 1
ATOM 1737 N N . ARG A 1 235 ? -2.880 7.929 23.462 1.00 70.56 235 ARG A N 1
ATOM 1738 C CA . ARG A 1 235 ? -3.253 6.562 23.112 1.00 70.56 235 ARG A CA 1
ATOM 1739 C C . ARG A 1 235 ? -3.765 5.843 24.344 1.00 70.56 235 ARG A C 1
ATOM 1741 O O . ARG A 1 235 ? -3.077 5.809 25.359 1.00 70.56 235 ARG A O 1
ATOM 1748 N N . LEU A 1 236 ? -4.941 5.242 24.237 1.00 73.75 236 LEU A N 1
ATOM 1749 C CA . LEU A 1 236 ? -5.512 4.365 25.246 1.00 73.75 236 LEU A CA 1
ATOM 1750 C C . LEU A 1 236 ? -5.427 2.920 24.752 1.00 73.75 236 LEU A C 1
ATOM 1752 O O . LEU A 1 236 ? -5.968 2.574 23.705 1.00 73.75 236 LEU A O 1
ATOM 1756 N N . TYR A 1 237 ? -4.740 2.089 25.518 1.00 78.44 237 TYR A N 1
ATOM 1757 C CA . TYR A 1 237 ? -4.500 0.679 25.256 1.00 78.44 237 TYR A CA 1
ATOM 1758 C C . TYR A 1 237 ? -5.338 -0.157 26.212 1.00 78.44 237 TYR A C 1
ATOM 1760 O O . TYR A 1 237 ? -5.395 0.164 27.402 1.00 78.44 237 TYR A O 1
ATOM 1768 N N . ALA A 1 238 ? -5.915 -1.258 25.733 1.00 80.19 238 ALA A N 1
ATOM 1769 C CA . ALA A 1 238 ? -6.434 -2.293 26.618 1.00 80.19 238 ALA A CA 1
ATOM 1770 C C . ALA A 1 238 ? -6.290 -3.703 26.038 1.00 80.19 238 ALA A C 1
ATOM 1772 O O . ALA A 1 238 ? -6.495 -3.905 24.846 1.00 80.19 238 ALA A O 1
ATOM 1773 N N . SER A 1 239 ? -5.956 -4.672 26.888 1.00 80.75 239 SER A N 1
ATOM 1774 C CA . SER A 1 239 ? -5.765 -6.088 26.543 1.00 80.75 239 SER A CA 1
ATOM 1775 C C . SER A 1 239 ? -5.996 -6.971 27.786 1.00 80.75 239 SER A C 1
ATOM 1777 O O . SER A 1 239 ? -5.906 -6.483 28.917 1.00 80.75 239 SER A O 1
ATOM 1779 N N . PRO A 1 240 ? -6.284 -8.280 27.644 1.00 79.25 240 PRO A N 1
ATOM 1780 C CA . PRO A 1 240 ? -6.104 -9.248 28.723 1.00 79.25 240 PRO A CA 1
ATOM 1781 C C . PRO A 1 240 ? -4.674 -9.304 29.268 1.00 79.25 240 PRO A C 1
ATOM 1783 O O . PRO A 1 240 ? -4.511 -9.572 30.453 1.00 79.25 240 PRO A O 1
ATOM 1786 N N . ASP A 1 241 ? -3.675 -9.108 28.404 1.00 82.06 241 ASP A N 1
ATOM 1787 C CA . ASP A 1 241 ? -2.249 -9.248 28.722 1.00 82.06 241 ASP A CA 1
ATOM 1788 C C . ASP A 1 241 ? -1.419 -8.474 27.681 1.00 82.06 241 ASP A C 1
ATOM 1790 O O . ASP A 1 241 ? -1.441 -8.817 26.494 1.00 82.06 241 ASP A O 1
ATOM 1794 N N . PHE A 1 242 ? -0.729 -7.402 28.083 1.00 78.50 242 PHE A N 1
ATOM 1795 C CA . PHE A 1 242 ? 0.109 -6.620 27.164 1.00 78.50 242 PHE A CA 1
ATOM 1796 C C . PHE A 1 242 ? 1.380 -7.348 26.734 1.00 78.50 242 PHE A C 1
ATOM 1798 O O . PHE A 1 242 ? 1.796 -7.184 25.588 1.00 78.50 242 PHE A O 1
ATOM 1805 N N . ASP A 1 243 ? 1.994 -8.144 27.608 1.00 77.94 243 ASP A N 1
ATOM 1806 C CA . ASP A 1 243 ? 3.229 -8.856 27.275 1.00 77.94 243 ASP A CA 1
ATOM 1807 C C . ASP A 1 243 ? 2.935 -9.898 26.187 1.00 77.94 243 ASP A C 1
ATOM 1809 O O . ASP A 1 243 ? 3.583 -9.917 25.142 1.00 77.94 243 ASP A O 1
ATOM 1813 N N . ALA A 1 244 ? 1.872 -10.685 26.362 1.00 70.19 244 ALA A N 1
ATOM 1814 C CA . ALA A 1 244 ? 1.455 -11.681 25.378 1.00 70.19 244 ALA A CA 1
ATOM 1815 C C . ALA A 1 244 ? 0.885 -11.061 24.087 1.00 70.19 244 ALA A C 1
ATOM 1817 O O . ALA A 1 244 ? 1.056 -11.622 23.001 1.00 70.19 244 ALA A O 1
ATOM 1818 N N . TRP A 1 245 ? 0.222 -9.905 24.187 1.00 69.31 245 TRP A N 1
ATOM 1819 C CA . TRP A 1 245 ? -0.241 -9.152 23.018 1.00 69.31 245 TRP A CA 1
ATOM 1820 C C . TRP A 1 245 ? 0.925 -8.640 22.169 1.00 69.31 245 TRP A C 1
ATOM 1822 O O . TRP A 1 245 ? 0.886 -8.796 20.952 1.00 69.31 245 TRP A O 1
ATOM 1832 N N . ASN A 1 246 ? 1.986 -8.135 22.804 1.00 67.19 246 ASN A N 1
ATOM 1833 C CA . ASN A 1 246 ? 3.180 -7.629 22.122 1.00 67.19 246 ASN A CA 1
ATOM 1834 C C . ASN A 1 246 ? 4.112 -8.738 21.597 1.00 67.19 246 ASN A C 1
ATOM 1836 O O . ASN A 1 246 ? 4.913 -8.477 20.698 1.00 67.19 246 ASN A O 1
ATOM 1840 N N . GLU A 1 247 ? 4.056 -9.949 22.163 1.00 66.38 247 GLU A N 1
ATOM 1841 C CA . GLU A 1 247 ? 4.934 -11.062 21.777 1.00 66.38 247 GLU A CA 1
ATOM 1842 C C . GLU A 1 247 ? 4.426 -11.854 20.561 1.00 66.38 247 GLU A C 1
ATOM 1844 O O . GLU A 1 247 ? 5.206 -12.086 19.641 1.00 66.38 247 GLU A O 1
ATOM 1849 N N . ASP A 1 248 ? 3.151 -12.263 20.537 1.00 47.59 248 ASP A N 1
ATOM 1850 C CA . ASP A 1 248 ? 2.642 -13.216 19.530 1.00 47.59 248 ASP A CA 1
ATOM 1851 C C . ASP A 1 248 ? 1.266 -12.838 18.937 1.00 47.59 248 ASP A C 1
ATOM 1853 O O . ASP A 1 248 ? 0.698 -13.618 18.170 1.00 47.59 248 ASP A O 1
ATOM 1857 N N . TRP A 1 249 ? 0.711 -11.660 19.270 1.00 46.84 249 TRP A N 1
ATOM 1858 C CA . TRP A 1 249 ? -0.516 -11.053 18.701 1.00 46.84 249 TRP A CA 1
ATOM 1859 C C . TRP A 1 249 ? -1.790 -11.933 18.675 1.00 46.84 249 TRP A C 1
ATOM 1861 O O . TRP A 1 249 ? -2.827 -11.533 18.151 1.00 46.84 249 TRP A O 1
ATOM 1871 N N . GLY A 1 250 ? -1.751 -13.126 19.279 1.00 53.78 250 GLY A N 1
ATOM 1872 C CA . GLY A 1 250 ? -2.889 -14.035 19.462 1.00 53.78 250 GLY A CA 1
ATOM 1873 C C . GLY A 1 250 ? -3.786 -13.666 20.647 1.00 53.78 250 GLY A C 1
ATOM 1874 O O . GLY A 1 250 ? -4.824 -14.298 20.858 1.00 53.78 250 GLY A O 1
ATOM 1875 N N . VAL A 1 251 ? -3.386 -12.656 21.422 1.00 63.09 251 VAL A N 1
ATOM 1876 C CA . VAL A 1 251 ? -4.174 -12.055 22.498 1.00 63.09 251 VAL A CA 1
ATOM 1877 C C . VAL A 1 251 ? -4.901 -10.832 21.936 1.00 63.09 251 VAL A C 1
ATOM 1879 O O . VAL A 1 251 ? -4.260 -9.990 21.309 1.00 63.09 251 VAL A O 1
ATOM 1882 N N . PRO A 1 252 ? -6.229 -10.723 22.112 1.00 58.62 252 PRO A N 1
ATOM 1883 C CA . PRO A 1 252 ? -6.976 -9.580 21.605 1.00 58.62 252 PRO A CA 1
ATOM 1884 C C . PRO A 1 252 ? -6.620 -8.312 22.390 1.00 58.62 252 PRO A C 1
ATOM 1886 O O . PRO A 1 252 ? -6.461 -8.371 23.602 1.00 58.62 252 PRO A O 1
ATOM 1889 N N . GLY A 1 253 ? -6.568 -7.166 21.720 1.00 67.62 253 GLY A N 1
ATOM 1890 C CA . GLY A 1 253 ? -6.337 -5.868 22.351 1.00 67.62 253 GLY A CA 1
ATOM 1891 C C . GLY A 1 253 ? -6.962 -4.739 21.538 1.00 67.62 253 GLY A C 1
ATOM 1892 O O . GLY A 1 253 ? -7.423 -4.961 20.420 1.00 67.62 253 GLY A O 1
ATOM 1893 N N . VAL A 1 254 ? -7.002 -3.538 22.108 1.00 65.56 254 VAL A N 1
ATOM 1894 C CA . VAL A 1 254 ? -7.473 -2.313 21.450 1.00 65.56 254 VAL A CA 1
ATOM 1895 C C . VAL A 1 254 ? -6.475 -1.185 21.682 1.00 65.56 254 VAL A C 1
ATOM 1897 O O . VAL A 1 254 ? -5.918 -1.059 22.775 1.00 65.56 254 VAL A O 1
ATOM 1900 N N . VAL A 1 255 ? -6.281 -0.355 20.657 1.00 69.62 255 VAL A N 1
ATOM 1901 C CA . VAL A 1 255 ? -5.594 0.937 20.741 1.00 69.62 255 VAL A CA 1
ATOM 1902 C C . VAL A 1 255 ? -6.560 2.007 20.253 1.00 69.62 255 VAL A C 1
ATOM 1904 O O . VAL A 1 255 ? -7.095 1.907 19.155 1.00 69.62 255 VAL A O 1
ATOM 1907 N N . LEU A 1 256 ? -6.778 3.042 21.055 1.00 58.25 256 LEU A N 1
ATOM 1908 C CA . LEU A 1 256 ? -7.540 4.226 20.670 1.00 58.25 256 LEU A CA 1
ATOM 1909 C C . LEU A 1 256 ? -6.614 5.418 20.683 1.00 58.25 256 LEU A C 1
ATOM 1911 O O . LEU A 1 256 ? -6.007 5.701 21.709 1.00 58.25 256 LEU A O 1
ATOM 1915 N N . SER A 1 257 ? -6.540 6.128 19.568 1.00 60.78 257 SER A N 1
ATOM 1916 C CA . SER A 1 257 ? -5.717 7.325 19.445 1.00 60.78 257 SER A CA 1
ATOM 1917 C C . SER A 1 257 ? -6.613 8.552 19.314 1.00 60.78 257 SER A C 1
ATOM 1919 O O . SER A 1 257 ? -7.580 8.540 18.553 1.00 60.78 257 SER A O 1
ATOM 1921 N N . TYR A 1 258 ? -6.284 9.617 20.038 1.00 58.28 258 TYR A N 1
ATOM 1922 C CA . TYR A 1 258 ? -6.921 10.926 19.913 1.00 58.28 258 TYR A CA 1
ATOM 1923 C C . TYR A 1 258 ? -5.866 12.009 19.754 1.00 58.28 258 TYR A C 1
ATOM 1925 O O . TYR A 1 258 ? -4.863 12.002 20.468 1.00 58.28 258 TYR A O 1
ATOM 1933 N N . SER A 1 259 ? -6.120 12.962 18.860 1.00 63.97 259 SER A N 1
ATOM 1934 C CA . SER A 1 259 ? -5.292 14.150 18.682 1.00 63.97 259 SER A CA 1
ATOM 1935 C C . SER A 1 259 ? -6.152 15.354 18.301 1.00 63.97 259 SER A C 1
ATOM 1937 O O . SER A 1 259 ? -6.827 15.352 17.271 1.00 63.97 259 SER A O 1
ATOM 1939 N N . ASP A 1 260 ? -6.085 16.404 19.122 1.00 55.56 260 ASP A N 1
ATOM 1940 C CA . ASP A 1 260 ? -6.648 17.724 18.806 1.00 55.56 260 ASP A CA 1
ATOM 1941 C C . ASP A 1 260 ? -5.899 18.417 17.662 1.00 55.56 260 ASP A C 1
ATOM 1943 O O . ASP A 1 260 ? -6.482 19.224 16.938 1.00 55.56 260 ASP A O 1
ATOM 1947 N N . ILE A 1 261 ? -4.606 18.118 17.519 1.00 55.00 261 ILE A N 1
ATOM 1948 C CA . ILE A 1 261 ? -3.736 18.707 16.498 1.00 55.00 261 ILE A CA 1
ATOM 1949 C C . ILE A 1 261 ? -4.185 18.193 15.130 1.00 55.00 261 ILE A C 1
ATOM 1951 O O . ILE A 1 261 ? -4.551 18.973 14.255 1.00 55.00 261 ILE A O 1
ATOM 1955 N N . LEU A 1 262 ? -4.348 16.878 15.006 1.00 48.41 262 LEU A N 1
ATOM 1956 C CA . LEU A 1 262 ? -4.809 16.264 13.764 1.00 48.41 262 LEU A CA 1
ATOM 1957 C C . LEU A 1 262 ? -6.263 16.539 13.436 1.00 48.41 262 LEU A C 1
ATOM 1959 O O . LEU A 1 262 ? -6.611 16.707 12.267 1.00 48.41 262 LEU A O 1
ATOM 1963 N N . ALA A 1 263 ? -7.122 16.630 14.451 1.00 42.84 263 ALA A N 1
ATOM 1964 C CA . ALA A 1 263 ? -8.504 17.034 14.241 1.00 42.84 263 ALA A CA 1
ATOM 1965 C C . ALA A 1 263 ? -8.606 18.458 13.660 1.00 42.84 263 ALA A C 1
ATOM 1967 O O . ALA A 1 263 ? -9.546 18.742 12.915 1.00 42.84 263 ALA A O 1
ATOM 1968 N N . ALA A 1 264 ? -7.658 19.347 13.976 1.00 45.62 264 ALA A N 1
ATOM 1969 C CA . ALA A 1 264 ? -7.621 20.711 13.457 1.00 45.62 264 ALA A CA 1
ATOM 1970 C C . ALA A 1 264 ? -7.041 20.803 12.036 1.00 45.62 264 ALA A C 1
ATOM 1972 O O . ALA A 1 264 ? -7.529 21.615 11.247 1.00 45.62 264 ALA A O 1
ATOM 1973 N N . ASP A 1 265 ? -6.053 19.971 11.705 1.00 41.25 265 ASP A N 1
ATOM 1974 C CA . ASP A 1 265 ? -5.362 20.020 10.410 1.00 41.25 265 ASP A CA 1
ATOM 1975 C C . ASP A 1 265 ? -6.071 19.209 9.308 1.00 41.25 265 ASP A C 1
ATOM 1977 O O . ASP A 1 265 ? -5.984 19.561 8.128 1.00 41.25 265 ASP A O 1
ATOM 1981 N N . TYR A 1 266 ? -6.857 18.192 9.685 1.00 42.47 266 TYR A N 1
ATOM 1982 C CA . TYR A 1 266 ? -7.554 17.287 8.752 1.00 42.47 266 TYR A CA 1
ATOM 1983 C C . TYR A 1 266 ? -9.070 17.172 8.979 1.00 42.47 266 TYR A C 1
ATOM 1985 O O . TYR A 1 266 ? -9.742 16.354 8.339 1.00 42.47 266 TYR A O 1
ATOM 1993 N N . GLY A 1 267 ? -9.635 17.991 9.869 1.00 35.72 267 GLY A N 1
ATOM 1994 C CA . GLY A 1 267 ? -11.082 18.160 10.008 1.00 35.72 267 GLY A CA 1
ATOM 1995 C C . GLY A 1 267 ? -11.722 18.843 8.782 1.00 35.72 267 GLY A C 1
ATOM 1996 O O . GLY A 1 267 ? -11.018 19.435 7.966 1.00 35.72 267 GLY A O 1
ATOM 1997 N N . PRO A 1 268 ? -13.055 18.750 8.610 1.00 38.94 268 PRO A N 1
ATOM 1998 C CA . PRO A 1 268 ? -13.764 19.342 7.470 1.00 38.94 268 PRO A CA 1
ATOM 1999 C C . PRO A 1 268 ? -13.643 20.870 7.357 1.00 38.94 268 PRO A C 1
ATOM 2001 O O . PRO A 1 268 ? -13.606 21.554 8.406 1.00 38.94 268 PRO A O 1
#

Sequence (268 aa):
SADGDTPWASISKSIQHDADIEPGNSGGPLVDEDGRVVAINYSKNAADQYFAIARDEALAIIDELRNGNDVNSLGINGEAVSDGEDLYGIWVASVKSGSPADKAGIRPGDILLSMEGVDLGADGTMGTYCEVLRSHSPEDVLSIEVLRFKTQEVLEGQINGRPLQQSFSFADTAPEQQNDGSGTGSGSTAPAEAYDSYQQITDEQGILSVEVPSAWSDVSEAPWTNDADEQIGIRLYASPDFDAWNEDWGVPGVVLSYSDILAADYGP

Secondary structure (DSSP, 8-state):
-B---BTTB--S-EEEE-S---TT-TTPEEE-TTS-EEEEEEEE-TTS-EEEEEHHHHHHHHHHHHTT--T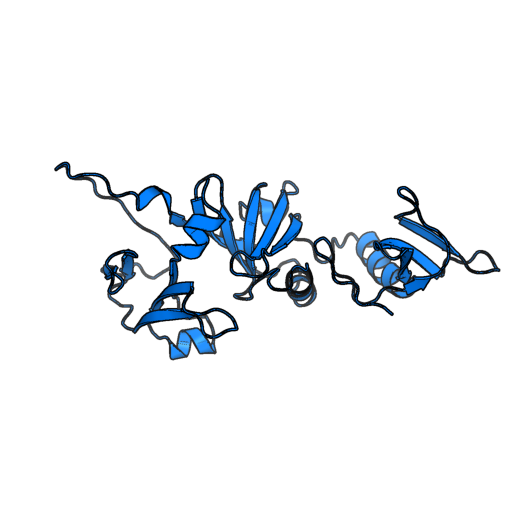T--SEEEEEEE-SSS-EEEEEEEE-TTSHHHHHT--TTEEEEEETTEE-STTSSSHHHHHHHHHS-TT--EEEEEEETTTTEEEEEEETSSPPEEEEESGGGS----------------S-S--S-EEEEE-TTSS-EEEEETT--EEEEEEEE-TTS-EEEEEEEEES-HHHHHHHS-S--EEEEE-HHHHHHH--

Foldseek 3Di:
DDFQWAQQDGDPDKDKDQPQDDPPQAQPFDADPVRDGQFGWHDADPVRITTTHGPVNVVVVVVCVVVVNPALDQQFRWGWDDPLWPDTFTQGQQGDPPGLCVVLVNGHRKGWQDKQNDGANNVRTCVVVSVVRVVDDSQDWIWTWIQRPVQRFIWITIRNGGHTDTPDGPVVQDDDDDDDDDDDDDDDDDPDPPQPDWDWDADPVRRDIDIDRPLFPDWDKDFDATPVRDRQWIKIKTWNDPVVCVPPVPTDMDIDTDGPNCCVVPPD